Protein AF-A0A352M930-F1 (afdb_monomer_lite)

Sequence (318 aa):
FHSLARVVKKLNANFIVLSAGYDSKILNFAGEYEDLKGLEIIPKVAHPSLALRVLQSGVVKRIMLEGAGCGGHIGFSSIKNFVSTEELVKQTFIRFATHLAKQVLGKGAPEKEVEAFIEDIRKNREDYRKKYHVPELIAAGGINENNFQQIIDSGADHIANCLIFTICKESNAHVNWKTMQFQADRRIIFESPVKGMLGSAIKNGFIEKYFELDETGVYRFKATEKNRPQGGEKIKPPFVDYCETKCMEHDFCLKYSKDYLHPVCIFHRLEQTAIAGNVDDGIVFTSENLNYIKKVARVNITAKEVIDHIKKYTYGAC

Foldseek 3Di:
DVVVLLVCVVVVDQEDEAEPDDDLCRLCVCVVDVSNPRYAYEYEDAALVVLVVSLVSLRHAAYEHEAQQAKFFDPDPAPVPGDGLLVRLLSNLLSVLLVVCCVPVNPDHDPVVSVVSSVVCLVPVVVCCVVRVNHAYEGEHPDDLVCPVSSVSSRHDHYDDDQLVCLALPHLFDLLLNVVLLVAPFWAWEQDLQQRTIGIFGDALQLVVAWDQDPSRYTYGCAFLVNDPPPDDPPPDPDPLDDPVVCVVVVRRPPGLVRGPGGDDLVVQCCCCGPVVVVRNHTRMDGRCSVVCSVQH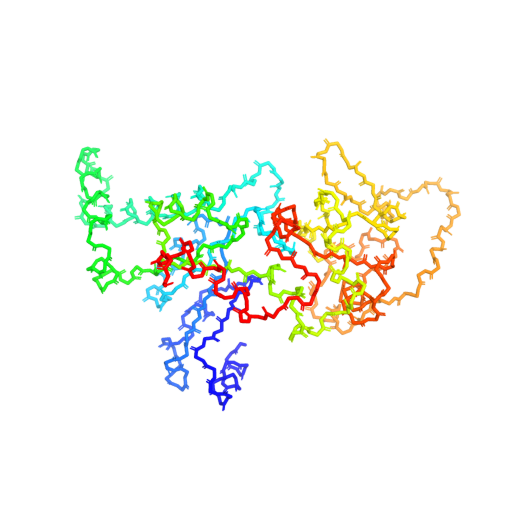DRNHHPVSVVQNRCCSVVNND

Secondary structure (DSSP, 8-state):
-HHHHHHHHHTT--EEEE-S---HHHHTHHHH-GGGTT-EEEEEESSHHHHHHHHTTS---EEEEE-TT-SEE-S-SSGGG---HHHHHHHHHHHHHHHHHHHHT-TT--HHHHHHHHHHHHHSHHHHHHHH-PPEEEEESS--TTTHHHHHHTT-SEEE--HHHHTSTTS-S-HHHHHHHHH-S-EEEEE-TTTT-EEEEE--HHHHHHEEE-TTS-EEES-BGGG--TT------S------HHHHHTTSSHHHHTTBSS---HHHHHHHHHTT--TTSS--B--TTHHHHHHH--TT--HHHHHHHHHHHHH---

Radius of gyration: 21.84 Å; chains: 1; bounding box: 59×53×59 Å

pLDDT: mean 87.48, std 14.06, range [41.66, 98.62]

Structure (mmCIF, N/CA/C/O backbone):
data_AF-A0A352M930-F1
#
_entry.id   AF-A0A352M930-F1
#
loop_
_atom_site.group_PDB
_atom_site.id
_atom_site.type_symbol
_atom_site.label_atom_id
_atom_site.label_alt_id
_atom_site.label_comp_id
_atom_site.label_asym_id
_atom_site.label_entity_id
_atom_site.label_seq_id
_atom_site.pdbx_PDB_ins_code
_atom_site.Cartn_x
_atom_site.Cartn_y
_atom_site.Cartn_z
_atom_site.occupancy
_atom_site.B_iso_or_equiv
_atom_site.auth_seq_id
_atom_site.auth_comp_id
_atom_site.auth_asym_id
_atom_site.auth_atom_id
_atom_site.pdbx_PDB_model_num
ATOM 1 N N . PHE A 1 1 ? -13.065 16.432 -7.202 1.00 81.88 1 PHE A N 1
ATOM 2 C CA . PHE A 1 1 ? -13.309 15.049 -6.738 1.00 81.88 1 PHE A CA 1
ATOM 3 C C . PHE A 1 1 ? -14.729 14.577 -7.050 1.00 81.88 1 PHE A C 1
ATOM 5 O O . PHE A 1 1 ? -14.857 13.578 -7.742 1.00 81.88 1 PHE A O 1
ATOM 12 N N . HIS A 1 2 ? -15.783 15.303 -6.644 1.00 85.06 2 HIS A N 1
ATOM 13 C CA . HIS A 1 2 ? -17.187 14.920 -6.903 1.00 85.06 2 HIS A CA 1
ATOM 14 C C . HIS A 1 2 ? -17.473 14.512 -8.356 1.00 85.06 2 HIS A C 1
ATOM 16 O O . HIS A 1 2 ? -17.957 13.410 -8.583 1.00 85.06 2 HIS A O 1
ATOM 22 N N . SER A 1 3 ? -17.088 15.324 -9.348 1.00 87.62 3 SER A N 1
ATOM 23 C CA . SER A 1 3 ? -17.304 14.991 -10.767 1.00 87.62 3 SER A CA 1
ATOM 24 C C . SER A 1 3 ? -16.666 13.659 -11.182 1.00 87.62 3 SER A C 1
ATOM 26 O O . SER A 1 3 ? -17.303 12.872 -11.876 1.00 87.62 3 SER A O 1
ATOM 28 N N . LEU A 1 4 ? -15.447 13.370 -10.708 1.00 87.81 4 LEU A N 1
ATOM 29 C CA . LEU A 1 4 ? -14.775 12.087 -10.939 1.00 87.81 4 LEU A CA 1
ATOM 30 C C . LEU A 1 4 ? -15.556 10.941 -10.285 1.00 87.81 4 LEU A C 1
ATOM 32 O O . LEU A 1 4 ? -15.818 9.935 -10.934 1.00 87.81 4 LEU A O 1
ATOM 36 N N . ALA A 1 5 ? -15.980 11.111 -9.032 1.00 88.25 5 ALA A N 1
ATOM 37 C CA . ALA A 1 5 ? -16.750 10.102 -8.313 1.00 88.25 5 ALA A CA 1
ATOM 38 C C . ALA A 1 5 ? -18.097 9.794 -8.995 1.00 88.25 5 ALA A C 1
ATOM 40 O O . ALA A 1 5 ? -18.488 8.632 -9.075 1.00 88.25 5 ALA A O 1
ATOM 41 N N . ARG A 1 6 ? -18.769 10.802 -9.572 1.00 89.44 6 ARG A N 1
ATOM 42 C CA . ARG A 1 6 ? -19.993 10.599 -10.370 1.00 89.44 6 ARG A CA 1
ATOM 43 C C . ARG A 1 6 ? -19.728 9.767 -11.619 1.00 89.44 6 ARG A C 1
ATOM 45 O O . ARG A 1 6 ? -20.528 8.896 -11.945 1.00 89.44 6 ARG A O 1
ATOM 52 N N . VAL A 1 7 ? -18.622 10.027 -12.319 1.00 92.12 7 VAL A N 1
ATOM 53 C CA . VAL A 1 7 ? -18.221 9.231 -13.491 1.00 92.12 7 VAL A CA 1
ATOM 54 C C . VAL A 1 7 ? -17.927 7.792 -13.075 1.00 92.12 7 VAL A C 1
ATOM 56 O O . VAL A 1 7 ? -18.478 6.869 -13.661 1.00 92.12 7 VAL A O 1
ATOM 59 N N . VAL A 1 8 ? -17.140 7.598 -12.017 1.00 91.06 8 VAL A N 1
ATOM 60 C CA . VAL A 1 8 ? -16.787 6.271 -11.492 1.00 91.06 8 VAL A CA 1
ATOM 61 C C . VAL A 1 8 ? -18.034 5.480 -11.081 1.00 91.06 8 VAL A C 1
ATOM 63 O O . VAL A 1 8 ? -18.173 4.317 -11.452 1.00 91.06 8 VAL A O 1
ATOM 66 N N . LYS A 1 9 ? -18.996 6.119 -10.404 1.00 87.12 9 LYS A N 1
ATOM 67 C CA . LYS A 1 9 ? -20.272 5.484 -10.052 1.00 87.12 9 LYS A CA 1
ATOM 68 C C . LYS A 1 9 ? -21.114 5.128 -11.281 1.00 87.12 9 LYS A C 1
ATOM 70 O O . LYS A 1 9 ? -21.691 4.048 -11.318 1.00 87.12 9 LYS A O 1
ATOM 75 N N . LYS A 1 10 ? -21.159 5.989 -12.307 1.00 91.25 10 LYS A N 1
ATOM 76 C CA . LYS A 1 10 ? -21.834 5.685 -13.588 1.00 91.25 10 LYS A CA 1
ATOM 77 C C . LYS A 1 10 ? -21.215 4.489 -14.318 1.00 91.25 10 LYS A C 1
ATOM 79 O O . LYS A 1 10 ? -21.910 3.832 -15.082 1.00 91.25 10 LYS A O 1
ATOM 84 N N . LEU A 1 11 ? -19.936 4.204 -14.073 1.00 93.06 11 LEU A N 1
ATOM 85 C CA . LEU A 1 11 ? -19.234 3.019 -14.572 1.00 93.06 11 LEU A CA 1
ATOM 86 C C . LEU A 1 11 ? -19.457 1.774 -13.689 1.00 93.06 11 LEU A C 1
ATOM 88 O O . LEU A 1 11 ? -18.774 0.771 -13.872 1.00 93.06 11 LEU A O 1
ATOM 92 N N . ASN A 1 12 ? -20.406 1.823 -12.744 1.00 90.50 12 ASN A N 1
ATOM 93 C CA . ASN A 1 12 ? -20.750 0.744 -11.812 1.00 90.50 12 ASN A CA 1
ATOM 94 C C . ASN A 1 12 ? -19.587 0.283 -10.915 1.00 90.50 12 ASN A C 1
ATOM 96 O O . ASN A 1 12 ? -19.556 -0.861 -10.462 1.00 90.50 12 ASN A O 1
ATOM 100 N N . ALA A 1 13 ? -18.622 1.161 -10.640 1.00 91.19 13 ALA A N 1
ATOM 101 C CA . ALA A 1 13 ? -17.589 0.860 -9.661 1.00 91.19 13 ALA A CA 1
ATOM 102 C C . ALA A 1 13 ? -18.161 0.914 -8.235 1.00 91.19 13 ALA A C 1
ATOM 104 O O . ALA A 1 13 ? -18.886 1.842 -7.875 1.00 91.19 13 ALA A O 1
ATOM 105 N N . ASN A 1 14 ? -17.779 -0.062 -7.410 1.00 90.19 14 ASN A N 1
ATOM 106 C CA . ASN A 1 14 ? -18.228 -0.164 -6.017 1.00 90.19 14 ASN A CA 1
ATOM 107 C C . ASN A 1 14 ? -17.391 0.691 -5.055 1.00 90.19 14 ASN A C 1
ATOM 109 O O . ASN A 1 14 ? -17.872 1.074 -3.990 1.00 90.19 14 ASN A O 1
ATOM 113 N N . PHE A 1 15 ? -16.137 0.985 -5.407 1.00 92.56 15 PHE A N 1
ATOM 114 C CA . PHE A 1 15 ? -15.221 1.716 -4.537 1.00 92.56 15 PHE A CA 1
ATOM 115 C C . PHE A 1 15 ? -14.179 2.538 -5.307 1.00 92.56 15 PHE A C 1
ATOM 117 O O . PHE A 1 15 ? -13.856 2.245 -6.458 1.00 92.56 15 PHE A O 1
ATOM 124 N N . ILE A 1 16 ? -13.617 3.543 -4.633 1.00 92.62 16 ILE A N 1
ATOM 125 C CA . ILE A 1 16 ? -12.442 4.318 -5.047 1.00 92.62 16 ILE A CA 1
ATOM 126 C C . ILE A 1 16 ? -11.336 4.118 -4.010 1.00 92.62 16 ILE A C 1
ATOM 128 O O . ILE A 1 16 ? -11.513 4.437 -2.836 1.00 92.62 16 ILE A O 1
ATOM 132 N N . VAL A 1 17 ? -10.163 3.655 -4.439 1.00 93.56 17 VAL A N 1
ATOM 133 C CA . VAL A 1 17 ? -8.970 3.637 -3.581 1.00 93.56 17 VAL A CA 1
ATOM 134 C C . VAL A 1 17 ? -8.281 4.998 -3.658 1.00 93.56 17 VAL A C 1
ATOM 136 O O . VAL A 1 17 ? -7.874 5.430 -4.737 1.00 93.56 17 VAL A O 1
ATOM 139 N N . LEU A 1 18 ? -8.137 5.682 -2.522 1.00 91.56 18 LEU A N 1
ATOM 140 C CA . LEU A 1 18 ? -7.433 6.965 -2.447 1.00 91.56 18 LEU A CA 1
ATOM 141 C C . LEU A 1 18 ? -5.979 6.707 -2.059 1.00 91.56 18 LEU A C 1
ATOM 143 O O . LEU A 1 18 ? -5.713 6.206 -0.972 1.00 91.56 18 LEU A O 1
ATOM 147 N N . SER A 1 19 ? -5.043 7.039 -2.948 1.00 85.38 19 SER A N 1
ATOM 148 C CA . SER A 1 19 ? -3.610 6.835 -2.708 1.00 85.38 19 SER A CA 1
ATOM 149 C C . SER A 1 19 ? -2.990 8.037 -1.979 1.00 85.38 19 SER A C 1
ATOM 151 O O . SER A 1 19 ? -3.150 8.181 -0.770 1.00 85.38 19 SER A O 1
ATOM 153 N N . ALA A 1 20 ? -2.283 8.923 -2.685 1.00 81.06 20 ALA A N 1
ATOM 154 C CA . ALA A 1 20 ? -1.540 10.018 -2.071 1.00 81.06 20 ALA A CA 1
ATOM 155 C C . ALA A 1 20 ? -2.406 11.269 -1.852 1.00 81.06 20 ALA A C 1
ATOM 157 O O . ALA A 1 20 ? -2.641 12.046 -2.776 1.00 81.06 20 ALA A O 1
ATOM 158 N N . GLY A 1 21 ? -2.789 11.495 -0.595 1.00 80.81 21 GLY A N 1
ATOM 159 C CA . GLY A 1 21 ? -3.423 12.732 -0.148 1.00 80.81 21 GLY A CA 1
ATOM 160 C C . GLY A 1 21 ? -4.945 12.724 -0.274 1.00 80.81 21 GLY A C 1
ATOM 161 O O . GLY A 1 21 ? -5.520 12.308 -1.275 1.00 80.81 21 GLY A O 1
ATOM 162 N N . TYR A 1 22 ? -5.591 13.201 0.781 1.00 85.88 22 TYR A N 1
ATOM 163 C CA . TYR A 1 22 ? -7.022 13.462 0.862 1.00 85.88 22 TYR A CA 1
ATOM 164 C C . TYR A 1 22 ? -7.272 14.367 2.073 1.00 85.88 22 TYR A C 1
ATOM 166 O O . TYR A 1 22 ? -6.454 14.429 2.996 1.00 85.88 22 TYR A O 1
ATOM 174 N N . ASP A 1 23 ? -8.395 15.074 2.067 1.00 84.44 23 ASP A N 1
ATOM 175 C CA . ASP A 1 23 ? -8.848 15.909 3.176 1.00 84.44 23 ASP A CA 1
ATOM 176 C C . ASP A 1 23 ? -10.178 15.388 3.742 1.00 84.44 23 ASP A C 1
ATOM 178 O O . ASP A 1 23 ? -10.733 14.391 3.272 1.00 84.44 23 ASP A O 1
ATOM 182 N N . SER A 1 24 ? -10.693 16.052 4.777 1.00 82.25 24 SER A N 1
ATOM 183 C CA . SER A 1 24 ? -11.974 15.687 5.386 1.00 82.25 24 SER A CA 1
ATOM 184 C C . SER A 1 24 ? -13.148 15.774 4.409 1.00 82.25 24 SER A C 1
ATOM 186 O O . SER A 1 24 ? -14.069 14.972 4.519 1.00 82.25 24 SER A O 1
ATOM 188 N N . LYS A 1 25 ? -13.108 16.683 3.424 1.00 82.94 25 LYS A N 1
ATOM 189 C CA . LYS A 1 25 ? -14.166 16.820 2.410 1.00 82.94 25 LYS A CA 1
ATOM 190 C C . LYS A 1 25 ? -14.210 15.595 1.501 1.00 82.94 25 LYS A C 1
ATOM 192 O O . LYS A 1 25 ? -15.282 15.088 1.191 1.00 82.94 25 LYS A O 1
ATOM 197 N N . ILE A 1 26 ? -13.045 15.086 1.098 1.00 85.56 26 ILE A N 1
ATOM 198 C CA . ILE A 1 26 ? -12.949 13.845 0.324 1.00 85.56 26 ILE A CA 1
ATOM 199 C C . ILE A 1 26 ? -13.408 12.653 1.167 1.00 85.56 26 ILE A C 1
ATOM 201 O O . ILE A 1 26 ? -14.114 11.801 0.641 1.00 85.56 26 ILE A O 1
ATOM 205 N N . LEU A 1 27 ? -13.055 12.589 2.455 1.00 84.50 27 LEU A N 1
ATOM 206 C CA . LEU A 1 27 ? -13.473 11.482 3.326 1.00 84.50 27 LEU A CA 1
ATOM 207 C C . LEU A 1 27 ? -14.988 11.463 3.593 1.00 84.50 27 LEU A C 1
ATOM 209 O O . LEU A 1 27 ? -15.587 10.392 3.653 1.00 84.50 27 LEU A O 1
ATOM 213 N N . ASN A 1 28 ? -15.618 12.633 3.693 1.00 79.94 28 ASN A N 1
ATOM 214 C CA . ASN A 1 28 ? -17.046 12.761 3.993 1.00 79.94 28 ASN A CA 1
ATOM 215 C C . ASN A 1 28 ? -17.940 12.792 2.745 1.00 79.94 28 ASN A C 1
ATOM 217 O O . ASN A 1 28 ? -19.161 12.875 2.867 1.00 79.94 28 ASN A O 1
ATOM 221 N N . PHE A 1 29 ? -17.366 12.687 1.543 1.00 73.56 29 PHE A N 1
ATOM 222 C CA . PHE A 1 29 ? -18.089 12.933 0.293 1.00 73.56 29 PHE A CA 1
ATOM 223 C C . PHE A 1 29 ? -19.342 12.043 0.121 1.00 73.56 29 PHE A C 1
ATOM 225 O O . PHE A 1 29 ? -20.373 12.512 -0.346 1.00 73.56 29 PHE A O 1
ATOM 232 N N . ALA A 1 30 ? -19.308 10.775 0.540 1.00 62.59 30 ALA A N 1
ATOM 233 C CA . ALA A 1 30 ? -20.459 9.878 0.410 1.00 62.59 30 ALA A CA 1
ATOM 234 C C . ALA A 1 30 ? -21.605 10.212 1.386 1.00 62.59 30 ALA A C 1
ATOM 236 O O . ALA A 1 30 ? -22.740 9.814 1.137 1.00 62.59 30 ALA A O 1
ATOM 237 N N . GLY A 1 31 ? -21.317 10.926 2.481 1.00 65.25 31 GLY A N 1
ATOM 238 C CA . GLY A 1 31 ? -22.324 11.440 3.414 1.00 65.25 31 GLY A CA 1
ATOM 239 C C . GLY A 1 31 ? -22.904 12.796 2.997 1.00 65.25 31 GLY A C 1
ATOM 240 O O . GLY A 1 31 ? -24.023 13.119 3.378 1.00 65.25 31 GLY A O 1
ATOM 241 N N . GLU A 1 32 ? -22.168 13.573 2.198 1.00 67.75 32 GLU A N 1
ATOM 242 C CA . GLU A 1 32 ? -22.584 14.900 1.719 1.00 67.75 32 GLU A CA 1
ATOM 243 C C . GLU A 1 32 ? -23.365 14.852 0.392 1.00 67.75 32 GLU A C 1
ATOM 245 O O . GLU A 1 32 ? -24.190 15.726 0.129 1.00 67.75 32 GLU A O 1
ATOM 250 N N . TYR A 1 33 ? -23.127 13.837 -0.448 1.00 75.44 33 TYR A N 1
ATOM 251 C CA . TYR A 1 33 ? -23.701 13.741 -1.794 1.00 75.44 33 TYR A CA 1
ATOM 252 C C . TYR A 1 33 ? -24.566 12.482 -1.957 1.00 75.44 33 TYR A C 1
ATOM 254 O O . TYR A 1 33 ? -24.055 11.387 -2.205 1.00 75.44 33 TYR A O 1
ATOM 262 N N . GLU A 1 34 ? -25.894 12.637 -1.899 1.00 79.25 34 GLU A N 1
ATOM 263 C CA . GLU A 1 34 ? -26.851 11.522 -2.048 1.00 79.25 34 GLU A CA 1
ATOM 264 C C . GLU A 1 34 ? -26.669 10.778 -3.385 1.00 79.25 34 GLU A C 1
ATOM 266 O O . GLU A 1 34 ? -26.788 9.553 -3.456 1.00 79.25 34 GLU A O 1
ATOM 271 N N . ASP A 1 35 ? -26.275 11.489 -4.450 1.00 82.69 35 ASP A N 1
ATOM 272 C CA . ASP A 1 35 ? -26.026 10.889 -5.762 1.00 82.69 35 ASP A CA 1
ATOM 273 C C . ASP A 1 35 ? -24.807 9.953 -5.786 1.00 82.69 35 ASP A C 1
ATOM 275 O O . ASP A 1 35 ? -24.674 9.144 -6.704 1.00 82.69 35 ASP A O 1
ATOM 279 N N . LEU A 1 36 ? -23.962 9.971 -4.752 1.00 83.94 36 LEU A N 1
ATOM 280 C CA . LEU A 1 36 ? -22.799 9.097 -4.582 1.00 83.94 36 LEU A CA 1
ATOM 281 C C . LEU A 1 36 ? -23.010 7.986 -3.553 1.00 83.94 36 LEU A C 1
ATOM 283 O O . LEU A 1 36 ? -22.157 7.111 -3.428 1.00 83.94 36 LEU A O 1
ATOM 287 N N . LYS A 1 37 ? -24.163 7.946 -2.882 1.00 82.69 37 LYS A N 1
ATOM 288 C CA . LYS A 1 37 ? -24.491 6.909 -1.898 1.00 82.69 37 LYS A CA 1
ATOM 289 C C . LYS A 1 37 ? -24.256 5.501 -2.446 1.00 82.69 37 LYS A C 1
ATOM 291 O O . LYS A 1 37 ? -24.634 5.202 -3.580 1.00 82.69 37 LYS A O 1
ATOM 296 N N . GLY A 1 38 ? -23.608 4.651 -1.655 1.00 83.25 38 GLY A N 1
ATOM 297 C CA . GLY A 1 38 ? -23.219 3.294 -2.054 1.00 83.25 38 GLY A CA 1
ATOM 298 C C . GLY A 1 38 ? -21.840 3.182 -2.711 1.00 83.25 38 GLY A C 1
ATOM 299 O O . GLY A 1 38 ? -21.302 2.082 -2.737 1.00 83.25 38 GLY A O 1
ATOM 300 N N . LEU A 1 39 ? -21.235 4.286 -3.168 1.00 89.75 39 LEU A N 1
ATOM 301 C CA . LEU A 1 39 ? -19.834 4.295 -3.587 1.00 89.75 39 LEU A CA 1
ATOM 302 C C . LEU A 1 39 ? -18.933 4.403 -2.355 1.00 89.75 39 LEU A C 1
ATOM 304 O O . LEU A 1 39 ? -19.012 5.369 -1.597 1.00 89.75 39 LEU A O 1
ATOM 308 N N . GLU A 1 40 ? -18.066 3.419 -2.162 1.00 91.06 40 GLU A N 1
ATOM 309 C CA . GLU A 1 40 ? -17.129 3.407 -1.046 1.00 91.06 40 GLU A CA 1
ATOM 310 C C . GLU A 1 40 ? -15.814 4.123 -1.386 1.00 91.06 40 GLU A C 1
ATOM 312 O O . GLU A 1 40 ? -15.377 4.153 -2.535 1.00 91.06 40 GLU A O 1
ATOM 317 N N . ILE A 1 41 ? -15.145 4.674 -0.374 1.00 92.00 41 ILE A N 1
ATOM 318 C CA . ILE A 1 41 ? -13.739 5.077 -0.473 1.00 92.00 41 ILE A CA 1
ATOM 319 C C . ILE A 1 41 ? -12.875 4.231 0.445 1.00 92.00 41 ILE A C 1
ATOM 321 O O . ILE A 1 41 ? -13.246 3.953 1.583 1.00 92.00 41 ILE A O 1
ATOM 325 N N . ILE A 1 42 ? -11.696 3.883 -0.054 1.00 95.38 42 ILE A N 1
ATOM 326 C CA . ILE A 1 42 ? -10.688 3.120 0.673 1.00 95.38 42 ILE A CA 1
ATOM 327 C C . ILE A 1 42 ? -9.406 3.956 0.693 1.00 95.38 42 ILE A C 1
ATOM 329 O O . ILE A 1 42 ? -8.617 3.903 -0.257 1.00 95.38 42 ILE A O 1
ATOM 333 N N . PRO A 1 43 ? -9.197 4.798 1.718 1.00 95.56 43 PRO A N 1
ATOM 334 C CA . PRO A 1 43 ? -7.977 5.575 1.840 1.00 95.56 43 PRO A CA 1
ATOM 335 C C . PRO A 1 43 ? -6.778 4.706 2.208 1.00 95.56 43 PRO A C 1
ATOM 337 O O . PRO A 1 43 ? -6.846 3.848 3.091 1.00 95.56 43 PRO A O 1
ATOM 340 N N . LYS A 1 44 ? -5.659 4.984 1.543 1.00 95.56 44 LYS A N 1
ATOM 341 C CA . LYS A 1 44 ? -4.349 4.428 1.843 1.00 95.56 44 LYS A CA 1
ATOM 342 C C . LYS A 1 44 ? -3.686 5.218 2.963 1.00 95.56 44 LYS A C 1
ATOM 344 O O . LYS A 1 44 ? -3.586 6.442 2.905 1.00 95.56 44 LYS A O 1
ATOM 349 N N . VAL A 1 45 ? -3.192 4.511 3.967 1.00 94.81 45 VAL A N 1
ATOM 350 C CA . VAL A 1 45 ? -2.603 5.079 5.175 1.00 94.81 45 VAL A CA 1
ATOM 351 C C . VAL A 1 45 ? -1.304 4.357 5.508 1.00 94.81 45 VAL A C 1
ATOM 353 O O . VAL A 1 45 ? -1.250 3.135 5.492 1.00 94.81 45 VAL A O 1
ATOM 356 N N . ALA A 1 46 ? -0.275 5.118 5.877 1.00 93.94 46 ALA A N 1
ATOM 357 C CA . ALA A 1 46 ? 1.012 4.590 6.340 1.00 93.94 46 ALA A CA 1
ATOM 358 C C . ALA A 1 46 ? 1.334 4.991 7.796 1.00 93.94 46 ALA A C 1
ATOM 360 O O . ALA A 1 46 ? 2.475 4.899 8.233 1.00 93.94 46 ALA A O 1
ATOM 361 N N . HIS A 1 47 ? 0.349 5.504 8.551 1.00 95.12 47 HIS A N 1
ATOM 362 C CA . HIS A 1 47 ? 0.560 5.936 9.936 1.00 95.12 47 HIS A CA 1
ATOM 363 C C . HIS A 1 47 ? -0.722 5.858 10.797 1.00 95.12 47 HIS A C 1
ATOM 365 O O . HIS A 1 47 ? -1.755 6.403 10.383 1.00 95.12 47 HIS A O 1
ATOM 371 N N . PRO A 1 48 ? -0.669 5.328 12.038 1.00 96.50 48 PRO A N 1
ATOM 372 C CA . PRO A 1 48 ? -1.842 5.181 12.913 1.00 96.50 48 PRO A CA 1
ATOM 373 C C . PRO A 1 48 ? -2.607 6.486 13.180 1.00 96.50 48 PRO A C 1
ATOM 375 O O . PRO A 1 48 ? -3.834 6.511 13.206 1.00 96.50 48 PRO A O 1
ATOM 378 N N . SER A 1 49 ? -1.910 7.618 13.336 1.00 94.06 49 SER A N 1
ATOM 379 C CA . SER A 1 49 ? -2.563 8.930 13.522 1.00 94.06 49 SER A CA 1
ATOM 380 C C . SER A 1 49 ? -3.378 9.398 12.314 1.00 94.06 49 SER A C 1
ATOM 382 O O . SER A 1 49 ? -4.335 10.152 12.479 1.00 94.06 49 SER A O 1
ATOM 384 N N . LEU A 1 50 ? -3.002 9.005 11.093 1.00 93.19 50 LEU A N 1
ATOM 385 C CA . LEU A 1 50 ? -3.816 9.289 9.912 1.00 93.19 50 LEU A CA 1
ATOM 386 C C . LEU A 1 50 ? -5.004 8.322 9.842 1.00 93.19 50 LEU A C 1
ATOM 388 O O . LEU A 1 50 ? -6.109 8.771 9.563 1.00 93.19 50 LEU A O 1
ATOM 392 N N . ALA A 1 51 ? -4.812 7.047 10.197 1.00 96.12 51 ALA A N 1
ATOM 393 C CA . ALA A 1 51 ? -5.906 6.081 10.299 1.00 96.12 51 ALA A CA 1
ATOM 394 C C . ALA A 1 51 ? -6.956 6.533 11.325 1.00 96.12 51 ALA A C 1
ATOM 396 O O . ALA A 1 51 ? -8.149 6.453 11.058 1.00 96.12 51 ALA A O 1
ATOM 397 N N . LEU A 1 52 ? -6.528 7.088 12.467 1.00 96.31 52 LEU A N 1
ATOM 398 C CA . LEU A 1 52 ? -7.446 7.617 13.478 1.00 96.31 52 LEU A CA 1
ATOM 399 C C . LEU A 1 52 ? -8.277 8.785 12.937 1.00 96.31 52 LEU A C 1
ATOM 401 O O . LEU A 1 52 ? -9.470 8.847 13.206 1.00 96.31 52 LEU A O 1
ATOM 405 N N . ARG A 1 53 ? -7.682 9.679 12.137 1.00 93.75 53 ARG A N 1
ATOM 406 C CA . ARG A 1 53 ? -8.438 10.750 11.468 1.00 93.75 53 ARG A CA 1
ATOM 407 C C . ARG A 1 53 ? -9.493 10.191 10.513 1.00 93.75 53 ARG A C 1
ATOM 409 O O . ARG A 1 53 ? -10.568 10.765 10.403 1.00 93.75 53 ARG A O 1
ATOM 416 N N . VAL A 1 54 ? -9.198 9.071 9.852 1.00 94.31 54 VAL A N 1
ATOM 417 C CA . VAL A 1 54 ? -10.169 8.377 9.000 1.00 94.31 54 VAL A CA 1
ATOM 418 C C . VAL A 1 54 ? -11.282 7.735 9.833 1.00 94.31 54 VAL A C 1
ATOM 420 O O . VAL A 1 54 ? -12.443 7.955 9.511 1.00 94.31 54 VAL A O 1
ATOM 423 N N . LEU A 1 55 ? -10.970 7.035 10.931 1.00 94.44 55 LEU A N 1
ATOM 424 C CA . LEU A 1 55 ? -11.978 6.526 11.880 1.00 94.44 55 LEU A CA 1
ATOM 425 C C . LEU A 1 55 ? -12.908 7.652 12.359 1.00 94.44 55 LEU A C 1
ATOM 427 O O . LEU A 1 55 ? -14.124 7.515 12.333 1.00 94.44 55 LEU A O 1
ATOM 431 N N . GLN A 1 56 ? -12.336 8.797 12.729 1.00 91.56 56 GLN A N 1
ATOM 432 C CA . GLN A 1 56 ? -13.081 9.959 13.218 1.00 91.56 56 GLN A CA 1
ATOM 433 C C . GLN A 1 56 ? -13.997 10.608 12.172 1.00 91.56 56 GLN A C 1
ATOM 435 O O . GLN A 1 56 ? -14.858 11.396 12.553 1.00 91.56 56 GLN A O 1
ATOM 440 N N . SER A 1 57 ? -13.848 10.286 10.880 1.00 89.56 57 SER A N 1
ATOM 441 C CA . SER A 1 57 ? -14.830 10.696 9.869 1.00 89.56 57 SER A CA 1
ATOM 442 C C . SER A 1 57 ? -16.190 10.026 10.083 1.00 89.56 57 SER A C 1
ATOM 444 O O . SER A 1 57 ? -17.205 10.591 9.698 1.00 89.56 57 SER A O 1
ATOM 446 N N . GLY A 1 58 ? -16.220 8.823 10.674 1.00 88.50 58 GLY A N 1
ATOM 447 C CA . GLY A 1 58 ? -17.434 8.025 10.877 1.00 88.50 58 GLY A CA 1
ATOM 448 C C . GLY A 1 58 ? -18.086 7.494 9.592 1.00 88.50 58 GLY A C 1
ATOM 449 O O . GLY A 1 58 ? -19.120 6.837 9.669 1.00 88.50 58 GLY A O 1
ATOM 450 N N . VAL A 1 59 ? -17.508 7.768 8.416 1.00 87.38 59 VAL A N 1
ATOM 451 C CA . VAL A 1 59 ? -18.093 7.430 7.103 1.00 87.38 59 VAL A CA 1
ATOM 452 C C . VAL A 1 59 ? -17.340 6.292 6.412 1.00 87.38 59 VAL A C 1
ATOM 454 O O . VAL A 1 59 ? -17.943 5.465 5.723 1.00 87.38 59 VAL A O 1
ATOM 457 N N . VAL A 1 60 ? -16.015 6.239 6.568 1.00 91.69 60 VAL A N 1
ATOM 458 C CA . VAL A 1 60 ? -15.165 5.274 5.859 1.00 91.69 60 VAL A CA 1
ATOM 459 C C . VAL A 1 60 ? -15.330 3.866 6.421 1.00 91.69 60 VAL A C 1
ATOM 461 O O . VAL A 1 60 ? -15.161 3.644 7.614 1.00 91.69 60 VAL A O 1
ATOM 464 N N . LYS A 1 61 ? -15.598 2.899 5.538 1.00 93.12 61 LYS A N 1
ATOM 465 C CA . LYS A 1 61 ? -15.818 1.493 5.913 1.00 93.12 61 LYS A CA 1
ATOM 466 C C . LYS A 1 61 ? -14.547 0.653 5.926 1.00 93.12 61 LYS A C 1
ATOM 468 O O . LYS A 1 61 ? -14.449 -0.267 6.729 1.00 93.12 61 LYS A O 1
ATOM 473 N N . ARG A 1 62 ? -13.579 0.960 5.058 1.00 95.88 62 ARG A N 1
ATOM 474 C CA . ARG A 1 62 ? -12.309 0.231 4.935 1.00 95.88 62 ARG A CA 1
ATOM 475 C C . ARG A 1 62 ? -11.135 1.186 4.808 1.00 95.88 62 ARG A C 1
ATOM 477 O O . ARG A 1 62 ? -11.220 2.183 4.100 1.00 95.88 62 ARG A O 1
ATOM 484 N N . ILE A 1 63 ? -10.021 0.854 5.453 1.00 97.31 63 ILE A N 1
ATOM 485 C CA . ILE A 1 63 ? -8.740 1.560 5.324 1.00 97.31 63 ILE A CA 1
ATOM 486 C C . ILE A 1 63 ? -7.702 0.585 4.785 1.00 97.31 63 ILE A C 1
ATOM 488 O O . ILE A 1 63 ? -7.602 -0.535 5.275 1.00 97.31 63 ILE A O 1
ATOM 492 N N . MET A 1 64 ? -6.886 1.023 3.826 1.00 98.06 64 MET A N 1
ATOM 493 C CA . MET A 1 64 ? -5.725 0.255 3.381 1.00 98.06 64 MET A CA 1
ATOM 494 C C . MET A 1 64 ? -4.461 0.723 4.103 1.00 98.06 64 MET A C 1
ATOM 496 O O . MET A 1 64 ? -4.008 1.847 3.904 1.00 98.06 64 MET A O 1
ATOM 500 N N . LEU A 1 65 ? -3.891 -0.141 4.938 1.00 98.00 65 LEU A N 1
ATOM 501 C CA . LEU A 1 65 ? -2.660 0.093 5.682 1.00 98.00 65 LEU A CA 1
ATOM 502 C C . LEU A 1 65 ? -1.459 -0.395 4.873 1.00 98.00 65 LEU A C 1
ATOM 504 O O . LEU A 1 65 ? -1.246 -1.597 4.727 1.00 98.00 65 LEU A O 1
ATOM 508 N N . GLU A 1 66 ? -0.675 0.541 4.347 1.00 96.56 66 GLU A N 1
ATOM 509 C CA . GLU A 1 66 ? 0.504 0.242 3.539 1.00 96.56 66 GLU A CA 1
ATOM 510 C C . GLU A 1 66 ? 1.776 0.286 4.393 1.00 96.56 66 GLU A C 1
ATOM 512 O O . GLU A 1 66 ? 2.267 1.361 4.746 1.00 96.56 66 GLU A O 1
ATOM 517 N N . GLY A 1 67 ? 2.307 -0.893 4.722 1.00 96.94 67 GLY A N 1
ATOM 518 C CA . GLY A 1 67 ? 3.592 -1.031 5.403 1.00 96.94 67 GLY A CA 1
ATOM 519 C C . GLY A 1 67 ? 4.777 -0.803 4.463 1.00 96.94 67 GLY A C 1
ATOM 520 O O . GLY A 1 67 ? 4.647 -0.803 3.238 1.00 96.94 67 GLY A O 1
ATOM 521 N N . ALA A 1 68 ? 5.976 -0.668 5.030 1.00 96.31 68 ALA A N 1
ATOM 522 C CA . ALA A 1 68 ? 7.204 -0.391 4.278 1.00 96.31 68 ALA A CA 1
ATOM 523 C C . ALA A 1 68 ? 7.612 -1.506 3.291 1.00 96.31 68 ALA A C 1
ATOM 525 O O . ALA A 1 68 ? 8.477 -1.307 2.436 1.00 96.31 68 ALA A O 1
ATOM 526 N N . GLY A 1 69 ? 6.987 -2.684 3.378 1.00 94.56 69 GLY A N 1
ATOM 527 C CA . GLY A 1 69 ? 7.172 -3.791 2.440 1.00 94.56 69 GLY A CA 1
ATOM 528 C C . GLY A 1 69 ? 6.503 -3.589 1.074 1.00 94.56 69 GLY A C 1
ATOM 529 O O . GLY A 1 69 ? 6.645 -4.442 0.195 1.00 94.56 69 GLY A O 1
ATOM 530 N N . CYS A 1 70 ? 5.745 -2.504 0.880 1.00 94.62 70 CYS A N 1
ATOM 531 C CA . CYS A 1 70 ? 5.089 -2.190 -0.387 1.00 94.62 70 CYS A CA 1
ATOM 532 C C . CYS A 1 70 ? 6.088 -1.863 -1.511 1.00 94.62 70 CYS A C 1
ATOM 534 O O . CYS A 1 70 ? 7.280 -1.638 -1.287 1.00 94.62 70 CYS A O 1
ATOM 536 N N . GLY A 1 71 ? 5.582 -1.883 -2.744 1.00 94.00 71 GLY A N 1
ATOM 537 C CA . GLY A 1 71 ? 6.296 -1.356 -3.902 1.00 94.00 71 GLY A CA 1
ATOM 538 C C . GLY A 1 71 ? 5.705 -0.040 -4.383 1.00 94.00 71 GLY A C 1
ATOM 539 O O . GLY A 1 71 ? 4.650 0.378 -3.912 1.00 94.00 71 GLY A O 1
ATOM 540 N N . GLY A 1 72 ? 6.365 0.608 -5.343 1.00 94.38 72 GLY A N 1
ATOM 541 C CA . GLY A 1 72 ? 5.958 1.945 -5.773 1.00 94.38 72 GLY A CA 1
ATOM 542 C C . GLY A 1 72 ? 6.367 3.009 -4.761 1.00 94.38 72 GLY A C 1
ATOM 543 O O . GLY A 1 72 ? 7.406 2.882 -4.112 1.00 94.38 72 GLY A O 1
ATOM 544 N N . HIS A 1 73 ? 5.568 4.069 -4.640 1.00 94.00 73 HIS A N 1
ATOM 545 C CA . HIS A 1 73 ? 5.768 5.095 -3.617 1.00 94.00 73 HIS A CA 1
ATOM 546 C C . HIS A 1 73 ? 5.348 4.604 -2.236 1.00 94.00 73 HIS A C 1
ATOM 548 O O . HIS A 1 73 ? 4.185 4.261 -2.019 1.00 94.00 73 HIS A O 1
ATOM 554 N N . ILE A 1 74 ? 6.289 4.682 -1.304 1.00 93.62 74 ILE A N 1
ATOM 555 C CA . ILE A 1 74 ? 6.147 4.290 0.091 1.00 93.62 74 ILE A CA 1
ATOM 556 C C . ILE A 1 74 ? 5.650 5.499 0.896 1.00 93.62 74 ILE A C 1
ATOM 558 O O . ILE A 1 74 ? 6.230 6.582 0.836 1.00 93.62 74 ILE A O 1
ATOM 562 N N . GLY A 1 75 ? 4.585 5.322 1.682 1.00 90.56 75 GLY A N 1
ATOM 563 C CA . GLY A 1 75 ? 3.922 6.406 2.428 1.00 90.56 75 GLY A CA 1
ATOM 564 C C . GLY A 1 75 ? 4.686 6.997 3.626 1.00 90.56 75 GLY A C 1
ATOM 565 O O . GLY A 1 75 ? 4.103 7.761 4.395 1.00 90.56 75 GLY A O 1
ATOM 566 N N . PHE A 1 76 ? 5.964 6.660 3.804 1.00 91.00 76 PHE A N 1
ATOM 567 C CA . PHE A 1 76 ? 6.795 7.084 4.932 1.00 91.00 76 PHE A CA 1
ATOM 568 C C . PHE A 1 76 ? 7.754 8.208 4.520 1.00 91.00 76 PHE A C 1
ATOM 570 O O . PHE A 1 76 ? 8.317 8.199 3.427 1.00 91.00 76 PHE A O 1
ATOM 577 N N . SER A 1 77 ? 7.978 9.172 5.416 1.00 87.06 77 SER A N 1
ATOM 578 C CA . SER A 1 77 ? 8.843 10.336 5.159 1.00 87.06 77 SER A CA 1
ATOM 579 C C . SER A 1 77 ? 10.343 10.027 5.194 1.00 87.06 77 SER A C 1
ATOM 581 O O . SER A 1 77 ? 11.143 10.783 4.652 1.00 87.06 77 SER A O 1
ATOM 583 N N . SER A 1 78 ? 10.736 8.946 5.866 1.00 91.00 78 SER A N 1
ATOM 584 C CA . SER A 1 78 ? 12.122 8.509 6.014 1.00 91.00 78 SER A CA 1
ATOM 585 C C . SER A 1 78 ? 12.157 7.003 6.234 1.00 91.00 78 SER A C 1
ATOM 587 O O . SER A 1 78 ? 11.265 6.454 6.882 1.00 91.00 78 SER A O 1
ATOM 589 N N . ILE A 1 79 ? 13.225 6.356 5.770 1.00 93.31 79 ILE A N 1
ATOM 590 C CA . ILE A 1 79 ? 13.489 4.934 6.019 1.00 93.31 79 ILE A CA 1
ATOM 591 C C . ILE A 1 79 ? 13.583 4.598 7.515 1.00 93.31 79 ILE A C 1
ATOM 593 O O . ILE A 1 79 ? 13.255 3.489 7.912 1.00 93.31 79 ILE A O 1
ATOM 597 N N . LYS A 1 80 ? 13.976 5.562 8.363 1.00 93.81 80 LYS A N 1
ATOM 598 C CA . LYS A 1 80 ? 14.063 5.377 9.823 1.00 93.81 80 LYS A CA 1
ATOM 599 C C . LYS A 1 80 ? 12.691 5.164 10.460 1.00 93.81 80 LYS A C 1
ATOM 601 O O . LYS A 1 80 ? 12.599 4.607 11.544 1.00 93.81 80 LYS A O 1
ATOM 606 N N . ASN A 1 81 ? 11.642 5.613 9.773 1.00 93.88 81 ASN A N 1
ATOM 607 C CA . ASN A 1 81 ? 10.260 5.483 10.207 1.00 93.88 81 ASN A CA 1
ATOM 608 C C . ASN A 1 81 ? 9.578 4.270 9.573 1.00 93.88 81 ASN A C 1
ATOM 610 O O . ASN A 1 81 ? 8.369 4.140 9.716 1.00 93.88 81 ASN A O 1
ATOM 614 N N . PHE A 1 82 ? 10.295 3.437 8.811 1.00 95.75 82 PHE A N 1
ATOM 615 C CA . PHE A 1 82 ? 9.690 2.276 8.177 1.00 95.75 82 PHE A CA 1
ATOM 616 C C . PHE A 1 82 ? 9.163 1.317 9.234 1.00 95.75 82 PHE A C 1
ATOM 618 O O . PHE A 1 82 ? 9.879 0.896 10.138 1.00 95.75 82 PHE A O 1
ATOM 625 N N . VAL A 1 83 ? 7.894 0.965 9.076 1.00 96.69 83 VAL A N 1
ATOM 626 C CA . VAL A 1 83 ? 7.209 -0.006 9.918 1.00 96.69 83 VAL A CA 1
ATOM 627 C C . VAL A 1 83 ? 6.770 -1.164 9.030 1.00 96.69 83 VAL A C 1
ATOM 629 O O . VAL A 1 83 ? 6.327 -0.950 7.894 1.00 96.69 83 VAL A O 1
ATOM 632 N N . SER A 1 84 ? 6.920 -2.394 9.524 1.00 97.00 84 SER A N 1
ATOM 633 C CA . SER A 1 84 ? 6.401 -3.574 8.832 1.00 97.00 84 SER A CA 1
ATOM 634 C C . SER A 1 84 ? 4.877 -3.488 8.716 1.00 97.00 84 SER A C 1
ATOM 636 O O . SER A 1 84 ? 4.208 -2.772 9.461 1.00 97.00 84 SER A O 1
ATOM 638 N N . THR A 1 85 ? 4.301 -4.223 7.772 1.00 97.56 85 THR A N 1
ATOM 639 C CA . THR A 1 85 ? 2.843 -4.247 7.597 1.00 97.56 85 THR A CA 1
ATOM 640 C C . THR A 1 85 ? 2.129 -4.761 8.845 1.00 97.56 85 THR A C 1
ATOM 642 O O . THR A 1 85 ? 1.130 -4.179 9.256 1.00 97.56 85 THR A O 1
ATOM 645 N N . GLU A 1 86 ? 2.674 -5.797 9.483 1.00 97.81 86 GLU A N 1
ATOM 646 C CA . GLU A 1 86 ? 2.171 -6.332 10.751 1.00 97.81 86 GLU A CA 1
ATOM 647 C C . GLU A 1 86 ? 2.165 -5.271 11.855 1.00 97.81 86 GLU A C 1
ATOM 649 O O . GLU A 1 86 ? 1.129 -5.016 12.469 1.00 97.81 86 GLU A O 1
ATOM 654 N N . GLU A 1 87 ? 3.297 -4.602 12.076 1.00 98.12 87 GLU A N 1
ATOM 655 C CA . GLU A 1 87 ? 3.414 -3.623 13.152 1.00 98.12 87 GLU A CA 1
ATOM 656 C C . GLU A 1 87 ? 2.523 -2.398 12.884 1.00 98.12 87 GLU A C 1
ATOM 658 O O . GLU A 1 87 ? 1.890 -1.881 13.802 1.00 98.12 87 GLU A O 1
ATOM 663 N N . LEU A 1 88 ? 2.365 -1.974 11.623 1.00 98.44 88 LEU A N 1
ATOM 664 C CA . LEU A 1 88 ? 1.443 -0.892 11.266 1.00 98.44 88 LEU A CA 1
ATOM 665 C C . LEU A 1 88 ? -0.018 -1.267 11.561 1.00 98.44 88 LEU A C 1
ATOM 667 O O . LEU A 1 88 ? -0.777 -0.435 12.071 1.00 98.44 88 LEU A O 1
ATOM 671 N N . VAL A 1 89 ? -0.412 -2.506 11.254 1.00 98.62 89 VAL A N 1
ATOM 672 C CA . VAL A 1 89 ? -1.740 -3.045 11.579 1.00 98.62 89 VAL A CA 1
ATOM 673 C C . VAL A 1 89 ? -1.940 -3.060 13.091 1.00 98.62 89 VAL A C 1
ATOM 675 O O . VAL A 1 89 ? -2.903 -2.465 13.578 1.00 98.62 89 VAL A O 1
ATOM 678 N N . LYS A 1 90 ? -0.995 -3.639 13.838 1.00 98.31 90 LYS A N 1
ATOM 679 C CA . LYS A 1 90 ? -1.037 -3.733 15.300 1.00 98.31 90 LYS A CA 1
ATOM 680 C C . LYS A 1 90 ? -1.152 -2.360 15.960 1.00 98.31 90 LYS A C 1
ATOM 682 O O . LYS A 1 90 ? -2.053 -2.131 16.767 1.00 98.31 90 LYS A O 1
ATOM 687 N N . GLN A 1 91 ? -0.290 -1.413 15.588 1.00 98.25 91 GLN A N 1
ATOM 688 C CA . GLN A 1 91 ? -0.328 -0.049 16.120 1.00 98.25 91 GLN A CA 1
ATOM 689 C C . GLN A 1 91 ? -1.641 0.661 15.787 1.00 98.25 91 GLN A C 1
ATOM 691 O O . GLN A 1 91 ? -2.169 1.400 16.619 1.00 98.25 91 GLN A O 1
ATOM 696 N N . THR A 1 92 ? -2.187 0.443 14.588 1.00 98.50 92 THR A N 1
ATOM 697 C CA . THR A 1 92 ? -3.466 1.039 14.182 1.00 98.50 92 THR A CA 1
ATOM 698 C C . THR A 1 92 ? -4.631 0.456 14.977 1.00 98.50 92 THR A C 1
ATOM 700 O O . THR A 1 92 ? -5.443 1.222 15.498 1.00 98.50 92 THR A O 1
ATOM 703 N N . PHE A 1 93 ? -4.679 -0.868 15.144 1.00 97.88 93 PHE A N 1
ATOM 704 C CA . PHE A 1 93 ? -5.689 -1.539 15.958 1.00 97.88 93 PHE A CA 1
ATOM 705 C C . PHE A 1 93 ? -5.669 -1.026 17.402 1.00 97.88 93 PHE A C 1
ATOM 707 O O . PHE A 1 93 ? -6.689 -0.553 17.906 1.00 97.88 93 PHE A O 1
ATOM 714 N N . ILE A 1 94 ? -4.495 -1.024 18.045 1.00 97.25 94 ILE A N 1
ATOM 715 C CA . ILE A 1 94 ? -4.343 -0.509 19.412 1.00 97.25 94 ILE A CA 1
ATOM 716 C C . ILE A 1 94 ? -4.747 0.965 19.476 1.00 97.25 94 ILE A C 1
ATOM 718 O O . ILE A 1 94 ? -5.472 1.370 20.382 1.00 97.25 94 ILE A O 1
ATOM 722 N N . ARG A 1 95 ? -4.366 1.778 18.482 1.00 97.56 95 ARG A N 1
ATOM 723 C CA . ARG A 1 95 ? -4.750 3.192 18.431 1.00 97.56 95 ARG A CA 1
ATOM 724 C C . ARG A 1 95 ? -6.267 3.385 18.389 1.00 97.56 95 ARG A C 1
ATOM 726 O O . ARG A 1 95 ? -6.758 4.300 19.053 1.00 97.56 95 ARG A O 1
ATOM 733 N N . PHE A 1 96 ? -6.992 2.563 17.632 1.00 97.62 96 PHE A N 1
ATOM 734 C CA . PHE A 1 96 ? -8.456 2.590 17.582 1.00 97.62 96 PHE A CA 1
ATOM 735 C C . PHE A 1 96 ? -9.056 2.144 18.911 1.00 97.62 96 PHE A C 1
ATOM 737 O O . PHE A 1 96 ? -9.860 2.871 19.492 1.00 97.62 96 PHE A O 1
ATOM 744 N N . ALA A 1 97 ? -8.607 1.009 19.439 1.00 96.62 97 ALA A N 1
ATOM 745 C CA . ALA A 1 97 ? -9.136 0.451 20.672 1.00 96.62 97 ALA A CA 1
ATOM 746 C C . ALA A 1 97 ? -8.916 1.391 21.871 1.00 96.62 97 ALA A C 1
ATOM 748 O O . ALA A 1 97 ? -9.854 1.683 22.608 1.00 96.62 97 ALA A O 1
ATOM 749 N N . THR A 1 98 ? -7.727 1.987 22.010 1.00 95.56 98 THR A N 1
ATOM 750 C CA . THR A 1 98 ? -7.458 3.003 23.042 1.00 95.56 98 THR A CA 1
ATOM 751 C C . THR A 1 98 ? -8.277 4.281 22.836 1.00 95.56 98 THR A C 1
ATOM 753 O O . THR A 1 98 ? -8.648 4.939 23.810 1.00 95.56 98 THR A O 1
ATOM 756 N N . HIS A 1 99 ? -8.554 4.680 21.589 1.00 96.31 99 HIS A N 1
ATOM 757 C CA . HIS A 1 99 ? -9.421 5.830 21.323 1.00 96.31 99 HIS A CA 1
ATOM 758 C C . HIS A 1 99 ? -10.850 5.573 21.811 1.00 96.31 99 HIS A C 1
ATOM 760 O O . HIS A 1 99 ? -11.406 6.416 22.514 1.00 96.31 99 HIS A O 1
ATOM 766 N N . LEU A 1 100 ? -11.401 4.400 21.497 1.00 96.44 100 LEU A N 1
ATOM 767 C CA . LEU A 1 100 ? -12.730 3.986 21.941 1.00 96.44 100 LEU A CA 1
ATOM 768 C C . LEU A 1 100 ? -12.786 3.791 23.459 1.00 96.44 100 LEU A C 1
ATOM 770 O O . LEU A 1 100 ? -13.723 4.269 24.088 1.00 96.44 100 LEU A O 1
ATOM 774 N N . ALA A 1 101 ? -11.754 3.204 24.072 1.00 96.62 101 ALA A N 1
ATOM 775 C CA . ALA A 1 101 ? -11.673 3.051 25.526 1.00 96.62 101 ALA A CA 1
ATOM 776 C C . ALA A 1 101 ? -11.799 4.408 26.232 1.00 96.62 101 ALA A C 1
ATOM 778 O O . ALA A 1 101 ? -12.563 4.554 27.177 1.00 96.62 101 ALA A O 1
ATOM 779 N N . LYS A 1 102 ? -11.131 5.448 25.716 1.00 95.06 102 LYS A N 1
ATOM 780 C CA . LYS A 1 102 ? -11.248 6.812 26.260 1.00 95.06 102 LYS A CA 1
ATOM 781 C C . LYS A 1 102 ? -12.647 7.407 26.114 1.00 95.06 102 LYS A C 1
ATOM 783 O O . LYS A 1 102 ? -13.017 8.242 26.935 1.00 95.06 102 LYS A O 1
ATOM 788 N N . GLN A 1 103 ? -13.388 7.035 25.070 1.00 94.31 103 GLN A N 1
ATOM 789 C CA . GLN A 1 103 ? -14.767 7.482 24.866 1.00 94.31 103 GLN A CA 1
ATOM 790 C C . GLN A 1 103 ? -15.751 6.739 25.775 1.00 94.31 103 GLN A C 1
ATOM 792 O O . GLN A 1 103 ? -16.685 7.356 26.272 1.00 94.31 103 GLN A O 1
ATOM 797 N N . VAL A 1 104 ? -15.539 5.438 25.988 1.00 95.69 104 VAL A N 1
ATOM 798 C CA . VAL A 1 104 ? -16.467 4.565 26.723 1.00 95.69 104 VAL A CA 1
ATOM 799 C C . VAL A 1 104 ? -16.191 4.561 28.226 1.00 95.69 104 VAL A C 1
ATOM 801 O O . VAL A 1 104 ? -17.120 4.699 29.012 1.00 95.69 104 VAL A O 1
ATOM 804 N N . LEU A 1 105 ? -14.925 4.429 28.626 1.00 96.31 105 LEU A N 1
ATOM 805 C CA . LEU A 1 105 ? -14.491 4.321 30.025 1.00 96.31 105 LEU A CA 1
ATOM 806 C C . LEU A 1 105 ? -14.057 5.673 30.622 1.00 96.31 105 LEU A C 1
ATOM 808 O O . LEU A 1 105 ? -13.969 5.829 31.835 1.00 96.31 105 LEU A O 1
ATOM 812 N N . GLY A 1 106 ? -13.770 6.665 29.773 1.00 94.56 106 GLY A N 1
ATOM 813 C CA . GLY A 1 106 ? -13.254 7.974 30.178 1.00 94.56 106 GLY A CA 1
ATOM 814 C C . GLY A 1 106 ? -11.721 8.075 30.168 1.00 94.56 106 GLY A C 1
ATOM 815 O O . GLY A 1 106 ? -10.988 7.091 30.104 1.00 94.56 106 GLY A O 1
ATOM 816 N N . LYS A 1 107 ? -11.198 9.312 30.205 1.00 88.56 107 LYS A N 1
ATOM 817 C CA . LYS A 1 107 ? -9.761 9.615 30.001 1.00 88.56 107 LYS A CA 1
ATOM 818 C C . LYS A 1 107 ? -8.820 9.134 31.120 1.00 88.56 107 LYS A C 1
ATOM 820 O O . LYS A 1 107 ? -7.612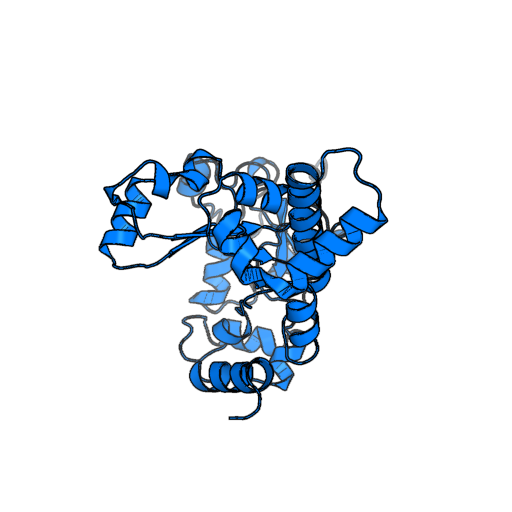 9.180 30.908 1.00 88.56 107 LYS A O 1
ATOM 825 N N . GLY A 1 108 ? -9.351 8.711 32.265 1.00 90.44 108 GLY A N 1
ATOM 826 C CA . GLY A 1 108 ? -8.588 8.274 33.442 1.00 90.44 1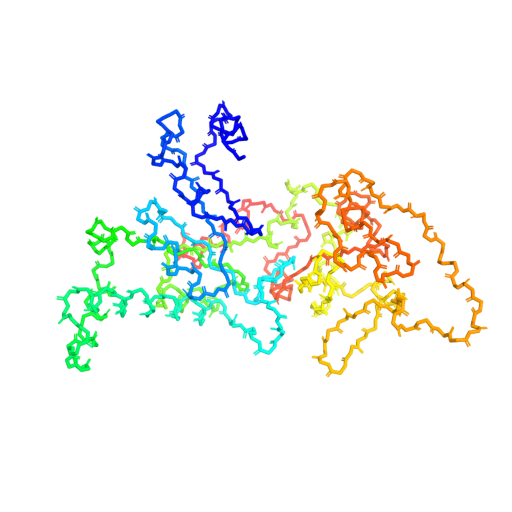08 GLY A CA 1
ATOM 827 C C . GLY A 1 108 ? -8.921 6.857 33.905 1.00 90.44 108 GLY A C 1
ATOM 828 O O . GLY A 1 108 ? -8.673 6.542 35.064 1.00 90.44 108 GLY A O 1
ATOM 829 N N . ALA A 1 109 ? -9.521 6.038 33.037 1.00 94.06 109 ALA A N 1
ATOM 830 C CA . ALA A 1 109 ? -9.829 4.652 33.363 1.00 94.06 109 ALA A CA 1
ATOM 831 C C . ALA A 1 109 ? -8.553 3.882 33.770 1.00 94.06 109 ALA A C 1
ATOM 833 O O . ALA A 1 109 ? -7.500 4.101 33.154 1.00 94.06 109 ALA A O 1
ATOM 834 N N . PRO A 1 110 ? -8.621 2.994 34.780 1.00 95.88 110 PRO A N 1
ATOM 835 C CA . PRO A 1 110 ? -7.497 2.152 35.174 1.00 95.88 110 PRO A CA 1
ATOM 836 C C . PRO A 1 110 ? -6.939 1.341 33.999 1.00 95.88 110 PRO A C 1
ATOM 838 O O . PRO A 1 110 ? -7.691 0.842 33.163 1.00 95.88 110 PRO A O 1
ATOM 841 N N . GLU A 1 111 ? -5.620 1.144 33.964 1.00 94.81 111 GLU A N 1
ATOM 842 C CA . GLU A 1 111 ? -4.932 0.431 32.875 1.00 94.81 111 GLU A CA 1
ATOM 843 C C . GLU A 1 111 ? -5.521 -0.964 32.617 1.00 94.81 111 GLU A C 1
ATOM 845 O O . GLU A 1 111 ? -5.829 -1.296 31.476 1.00 94.81 111 GLU A O 1
ATOM 850 N N . LYS A 1 112 ? -5.812 -1.723 33.679 1.00 96.25 112 LYS A N 1
ATOM 851 C CA . LYS A 1 112 ? -6.433 -3.055 33.584 1.00 96.25 112 LYS A CA 1
ATOM 852 C C . LYS A 1 112 ? -7.807 -3.045 32.909 1.00 96.25 112 LYS A C 1
ATOM 854 O O . LYS A 1 112 ? -8.153 -3.996 32.214 1.00 96.25 112 LYS A O 1
ATOM 859 N N . GLU A 1 113 ? -8.601 -1.992 33.108 1.00 96.81 113 GLU A N 1
ATOM 860 C CA . GLU A 1 113 ? -9.906 -1.861 32.448 1.00 96.81 113 GLU A CA 1
ATOM 861 C C . GLU A 1 113 ? -9.736 -1.536 30.963 1.00 96.81 113 GLU A C 1
ATOM 863 O O . GLU A 1 113 ? -10.451 -2.081 30.123 1.00 96.81 113 GLU A O 1
ATOM 868 N N . VAL A 1 114 ? -8.750 -0.699 30.624 1.00 95.94 114 VAL A N 1
ATOM 869 C CA . VAL A 1 114 ? -8.399 -0.406 29.230 1.00 95.94 114 VAL A CA 1
ATOM 870 C C . VAL A 1 114 ? -7.900 -1.667 28.523 1.00 95.94 114 VAL A C 1
ATOM 872 O O . VAL A 1 114 ? -8.330 -1.940 27.405 1.00 95.94 114 VAL A O 1
ATOM 875 N N . GLU A 1 115 ? -7.043 -2.461 29.162 1.00 96.00 115 GLU A N 1
ATOM 876 C CA . GLU A 1 115 ? -6.561 -3.742 28.631 1.00 96.00 115 GLU A CA 1
ATOM 877 C C . GLU A 1 115 ? -7.705 -4.735 28.404 1.00 96.00 115 GLU A C 1
ATOM 879 O O . GLU A 1 115 ? -7.817 -5.306 27.317 1.00 96.00 115 GLU A O 1
ATOM 884 N N . ALA A 1 116 ? -8.597 -4.890 29.390 1.00 97.25 116 ALA A N 1
ATOM 885 C CA . ALA A 1 116 ? -9.774 -5.746 29.269 1.00 97.25 116 ALA A CA 1
ATOM 886 C C . ALA A 1 116 ? -10.695 -5.294 28.123 1.00 97.25 116 ALA A C 1
ATOM 888 O O . ALA A 1 116 ? -11.192 -6.127 27.367 1.00 97.25 116 ALA A O 1
ATOM 889 N N . PHE A 1 117 ? -10.875 -3.983 27.944 1.00 97.19 117 PHE A N 1
ATOM 890 C CA . PHE A 1 117 ? -11.670 -3.420 26.854 1.00 97.19 117 PHE A CA 1
ATOM 891 C C . PHE A 1 117 ? -11.027 -3.634 25.476 1.00 97.19 117 PHE A C 1
ATOM 893 O O . PHE A 1 117 ? -11.718 -3.945 24.509 1.00 97.19 117 PHE A O 1
ATOM 900 N N . ILE A 1 118 ? -9.701 -3.512 25.362 1.00 96.19 118 ILE A N 1
ATOM 901 C CA . ILE A 1 118 ? -8.982 -3.819 24.115 1.00 96.19 118 ILE A CA 1
ATOM 902 C C . ILE A 1 118 ? -9.147 -5.302 23.751 1.00 96.19 118 ILE A C 1
ATOM 904 O O . ILE A 1 118 ? -9.343 -5.631 22.579 1.00 96.19 118 ILE A O 1
ATOM 908 N N . GLU A 1 119 ? -9.079 -6.195 24.739 1.00 95.88 119 GLU A N 1
ATOM 909 C CA . GLU A 1 119 ? -9.283 -7.628 24.523 1.00 95.88 119 GLU A CA 1
ATOM 910 C C . GLU A 1 119 ? -10.732 -7.960 24.143 1.00 95.88 119 GLU A C 1
ATOM 912 O O . GLU A 1 119 ? -10.967 -8.798 23.272 1.00 95.88 119 GLU A O 1
ATOM 917 N N . ASP A 1 120 ? -11.705 -7.260 24.726 1.00 96.88 120 ASP A N 1
ATOM 918 C CA . ASP A 1 120 ? -13.109 -7.370 24.330 1.00 96.88 120 ASP A CA 1
ATOM 919 C C . ASP A 1 120 ? -13.327 -6.947 22.867 1.00 96.88 120 ASP A C 1
ATOM 921 O O . ASP A 1 120 ? -13.946 -7.682 22.097 1.00 96.88 120 ASP A O 1
ATOM 925 N N . ILE A 1 121 ? -12.724 -5.833 22.430 1.00 96.00 121 ILE A N 1
ATOM 926 C CA . ILE A 1 121 ? -12.746 -5.414 21.016 1.00 96.00 121 ILE A CA 1
ATOM 927 C C . ILE A 1 121 ? -12.162 -6.498 20.110 1.00 96.00 121 ILE A C 1
ATOM 929 O O . ILE A 1 121 ? -12.708 -6.763 19.039 1.00 96.00 121 ILE A O 1
ATOM 933 N N . ARG A 1 122 ? -11.048 -7.122 20.511 1.00 93.19 122 ARG A N 1
ATOM 934 C CA . ARG A 1 122 ? -10.389 -8.169 19.716 1.00 93.19 122 ARG A CA 1
ATOM 935 C C . ARG A 1 122 ? -11.311 -9.370 19.492 1.00 93.19 122 ARG A C 1
ATOM 937 O O . ARG A 1 122 ? -11.335 -9.902 18.384 1.00 93.19 122 ARG A O 1
ATOM 944 N N . LYS A 1 123 ? -12.089 -9.759 20.504 1.00 94.62 123 LYS A N 1
ATOM 945 C CA . LYS A 1 123 ? -13.052 -10.871 20.429 1.00 94.62 123 LYS A CA 1
ATOM 946 C C . LYS A 1 123 ? -14.335 -10.499 19.685 1.00 94.62 123 LYS A C 1
ATOM 948 O O . LYS A 1 123 ? -14.870 -11.329 18.958 1.00 94.62 123 LYS A O 1
ATOM 953 N N . ASN A 1 124 ? -14.786 -9.252 19.816 1.00 95.44 124 ASN A N 1
ATOM 954 C CA . ASN A 1 124 ? -16.096 -8.791 19.348 1.00 95.44 124 ASN A CA 1
ATOM 955 C C . ASN A 1 124 ? -16.001 -7.735 18.230 1.00 95.44 124 ASN A C 1
ATOM 957 O O . ASN A 1 124 ? -16.816 -6.815 18.157 1.00 95.44 124 ASN A O 1
ATOM 961 N N . ARG A 1 125 ? -15.006 -7.850 17.336 1.00 92.38 125 ARG A N 1
ATOM 962 C CA . ARG A 1 125 ? -14.678 -6.828 16.315 1.00 92.38 125 ARG A CA 1
ATOM 963 C C . ARG A 1 125 ? -15.898 -6.333 15.539 1.00 92.38 125 ARG A C 1
ATOM 965 O O . ARG A 1 125 ? -16.057 -5.129 15.367 1.00 92.38 125 ARG A O 1
ATOM 972 N N . GLU A 1 126 ? -16.760 -7.244 15.096 1.00 93.31 126 GLU A N 1
ATOM 973 C CA . GLU A 1 126 ? -17.925 -6.916 14.268 1.00 93.31 126 GLU A CA 1
ATOM 974 C C . GLU A 1 126 ? -18.955 -6.036 14.994 1.00 93.31 126 GLU A C 1
ATOM 976 O O . GLU A 1 126 ? -19.507 -5.103 14.404 1.00 93.31 126 GLU A O 1
ATOM 981 N N . ASP A 1 127 ? -19.166 -6.267 16.289 1.00 94.75 127 ASP A N 1
ATOM 982 C CA . ASP A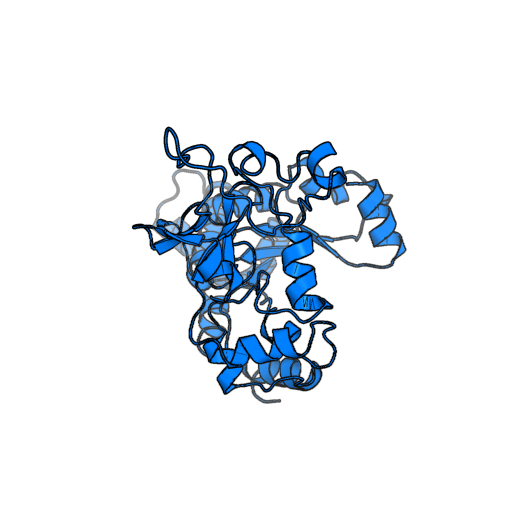 1 127 ? -20.087 -5.461 17.093 1.00 94.75 127 ASP A CA 1
ATOM 983 C C . ASP A 1 127 ? -19.550 -4.040 17.267 1.00 94.75 127 ASP A C 1
ATOM 985 O O . ASP A 1 127 ? -20.284 -3.061 17.105 1.00 94.75 127 ASP A O 1
ATOM 989 N N . TYR A 1 128 ? -18.243 -3.908 17.506 1.00 93.31 128 TYR A N 1
ATOM 990 C CA . TYR A 1 128 ? -17.586 -2.607 17.597 1.00 93.31 128 TYR A CA 1
ATOM 991 C C . TYR A 1 128 ? -17.588 -1.857 16.262 1.00 93.31 128 TYR A C 1
ATOM 993 O O . TYR A 1 128 ? -17.797 -0.641 16.258 1.00 93.31 128 TYR A O 1
ATOM 1001 N N . ARG A 1 129 ? -17.436 -2.551 15.126 1.00 93.19 129 ARG A N 1
ATOM 1002 C CA . ARG A 1 129 ? -17.586 -1.936 13.796 1.00 93.19 129 ARG A CA 1
ATOM 1003 C C . ARG A 1 129 ? -18.953 -1.315 13.610 1.00 93.19 129 ARG A C 1
ATOM 1005 O O . ARG A 1 129 ? -19.037 -0.157 13.215 1.00 93.19 129 ARG A O 1
ATOM 1012 N N . LYS A 1 130 ? -20.018 -2.054 13.921 1.00 92.88 130 LYS A N 1
ATOM 1013 C CA . LYS A 1 130 ? -21.393 -1.561 13.766 1.00 92.88 130 LYS A CA 1
ATOM 1014 C C . LYS A 1 130 ? -21.698 -0.426 14.734 1.00 92.88 130 LYS A C 1
ATOM 1016 O O . LYS A 1 130 ? -22.272 0.578 14.328 1.00 92.88 130 LYS A O 1
ATOM 1021 N N . LYS A 1 131 ? -21.303 -0.579 16.000 1.00 94.44 131 LYS A N 1
ATOM 1022 C CA . LYS A 1 131 ? -21.634 0.365 17.073 1.00 94.44 131 LYS A CA 1
ATOM 1023 C C . LYS A 1 131 ? -20.853 1.676 16.990 1.00 94.44 131 LYS A C 1
ATOM 1025 O O . LYS A 1 131 ? -21.406 2.721 17.313 1.00 94.44 131 LYS A O 1
ATOM 1030 N N . TYR A 1 132 ? -19.586 1.624 16.579 1.00 94.31 132 TYR A N 1
ATOM 1031 C CA . TYR A 1 132 ? -18.679 2.779 16.593 1.00 94.31 132 TYR A CA 1
ATOM 1032 C C . TYR A 1 132 ? -18.142 3.159 15.209 1.00 94.31 132 TYR A C 1
ATOM 1034 O O . TYR A 1 132 ? -17.220 3.967 15.120 1.00 94.31 132 TYR A O 1
ATOM 1042 N N . HIS A 1 133 ? -18.692 2.583 14.136 1.00 92.94 133 HIS A N 1
ATOM 1043 C CA . HIS A 1 133 ? -18.251 2.812 12.756 1.00 92.94 133 HIS A CA 1
ATOM 1044 C C . HIS A 1 133 ? -16.745 2.576 12.562 1.00 92.94 133 HIS A C 1
ATOM 1046 O O . HIS A 1 133 ? -16.073 3.319 11.847 1.00 92.94 133 HIS A O 1
ATOM 1052 N N . VAL A 1 134 ? -16.199 1.548 13.224 1.00 95.94 134 VAL A N 1
ATOM 1053 C CA . VAL A 1 134 ? -14.779 1.199 13.091 1.00 95.94 134 VAL A CA 1
ATOM 1054 C C . VAL A 1 134 ? -14.519 0.661 11.682 1.00 95.94 134 VAL A C 1
ATOM 1056 O O . VAL A 1 134 ? -15.165 -0.315 11.297 1.00 95.94 134 VAL A O 1
ATOM 1059 N N . PRO A 1 135 ? -13.583 1.243 10.911 1.00 95.88 135 PRO A N 1
ATOM 1060 C CA . PRO A 1 135 ? -13.243 0.728 9.596 1.00 95.88 135 PRO A CA 1
ATOM 1061 C C . PRO A 1 135 ? -12.574 -0.642 9.690 1.00 95.88 135 PRO A C 1
ATOM 1063 O O . PRO A 1 135 ? -11.733 -0.882 10.558 1.00 95.88 135 PRO A O 1
ATOM 1066 N N . GLU A 1 136 ? -12.885 -1.513 8.741 1.00 97.50 136 GLU A N 1
ATOM 1067 C CA . GLU A 1 136 ? -12.103 -2.716 8.480 1.00 97.50 136 GLU A CA 1
ATOM 1068 C C . GLU A 1 136 ? -10.691 -2.352 7.995 1.00 97.50 136 GLU A C 1
ATOM 1070 O O . GLU A 1 136 ? -10.489 -1.374 7.261 1.00 97.50 136 GLU A O 1
ATOM 1075 N N . LEU A 1 137 ? -9.702 -3.155 8.390 1.00 98.31 137 LEU A N 1
ATOM 1076 C CA . LEU A 1 137 ? -8.297 -2.913 8.063 1.00 98.31 137 LEU A CA 1
ATOM 1077 C C . LEU A 1 137 ? -7.826 -3.846 6.939 1.00 98.31 137 LEU A C 1
ATOM 1079 O O . LEU A 1 137 ? -7.779 -5.062 7.101 1.00 98.31 137 LEU A O 1
ATOM 1083 N N . ILE A 1 138 ? -7.434 -3.280 5.799 1.00 98.50 138 ILE A N 1
ATOM 1084 C CA . ILE A 1 138 ? -6.808 -4.004 4.687 1.00 98.50 138 ILE A CA 1
ATOM 1085 C C . ILE A 1 138 ? -5.292 -3.843 4.806 1.00 98.50 138 ILE A C 1
ATOM 1087 O O . ILE A 1 138 ? -4.771 -2.746 4.622 1.00 98.50 138 ILE A O 1
ATOM 1091 N N . ALA A 1 139 ? -4.567 -4.916 5.094 1.00 98.25 139 ALA A N 1
ATOM 1092 C CA . ALA A 1 139 ? -3.111 -4.897 5.172 1.00 98.25 139 ALA A CA 1
ATOM 1093 C C . ALA A 1 139 ? -2.474 -4.969 3.773 1.00 98.25 139 ALA A C 1
ATOM 1095 O O . ALA A 1 139 ? -2.874 -5.793 2.952 1.00 98.25 139 ALA A O 1
ATOM 1096 N N . ALA A 1 140 ? -1.460 -4.147 3.494 1.00 97.00 140 ALA A N 1
ATOM 1097 C CA . ALA A 1 140 ? -0.766 -4.120 2.208 1.00 97.00 140 ALA A CA 1
ATOM 1098 C C . ALA A 1 140 ? 0.757 -3.978 2.368 1.00 97.00 140 ALA A C 1
ATOM 1100 O O . ALA A 1 140 ? 1.244 -3.142 3.126 1.00 97.00 140 ALA A O 1
ATOM 1101 N N . GLY A 1 141 ? 1.506 -4.752 1.576 1.00 95.56 141 GLY A N 1
ATOM 1102 C CA . GLY A 1 141 ? 2.972 -4.714 1.511 1.00 95.56 141 GLY A CA 1
ATOM 1103 C C . GLY A 1 141 ? 3.627 -5.928 2.169 1.00 95.56 141 GLY A C 1
ATOM 1104 O O . GLY A 1 141 ? 3.346 -6.247 3.317 1.00 95.56 141 GLY A O 1
ATOM 1105 N N . GLY A 1 142 ? 4.503 -6.625 1.444 1.00 93.75 142 GLY A N 1
ATOM 1106 C CA . GLY A 1 142 ? 5.293 -7.726 2.012 1.00 93.75 142 GLY A CA 1
ATOM 1107 C C . GLY A 1 142 ? 4.515 -8.971 2.479 1.00 93.75 142 GLY A C 1
ATOM 1108 O O . GLY A 1 142 ? 5.095 -9.814 3.156 1.00 93.75 142 GLY A O 1
ATOM 1109 N N . ILE A 1 143 ? 3.242 -9.149 2.116 1.00 95.19 143 ILE A N 1
ATOM 1110 C CA . ILE A 1 143 ? 2.402 -10.250 2.629 1.00 95.19 143 ILE A CA 1
ATOM 1111 C C . ILE A 1 143 ? 2.645 -11.562 1.863 1.00 95.19 143 ILE A C 1
ATOM 1113 O O . ILE A 1 143 ? 2.704 -11.557 0.632 1.00 95.19 143 ILE A O 1
ATOM 1117 N N . ASN A 1 144 ? 2.796 -12.672 2.591 1.00 94.31 144 ASN A N 1
ATOM 1118 C CA . ASN A 1 144 ? 2.876 -14.046 2.079 1.00 94.31 144 ASN A CA 1
ATOM 1119 C C . ASN A 1 144 ? 2.455 -15.068 3.162 1.00 94.31 144 ASN A C 1
ATOM 1121 O O . ASN A 1 144 ? 2.070 -14.682 4.264 1.00 94.31 144 ASN A O 1
ATOM 1125 N N . GLU A 1 145 ? 2.537 -16.369 2.877 1.00 93.19 145 GLU A N 1
ATOM 1126 C CA . GLU A 1 145 ? 2.132 -17.444 3.794 1.00 93.19 145 GLU A CA 1
ATOM 1127 C C . GLU A 1 145 ? 2.870 -17.434 5.138 1.00 93.19 145 GLU A C 1
ATOM 1129 O O . GLU A 1 145 ? 2.320 -17.901 6.130 1.00 93.19 145 GLU A O 1
ATOM 1134 N N . ASN A 1 146 ? 4.084 -16.876 5.202 1.00 93.62 146 ASN A N 1
ATOM 1135 C CA . ASN A 1 146 ? 4.885 -16.885 6.427 1.00 93.62 146 ASN A CA 1
ATOM 1136 C C . ASN A 1 146 ? 4.442 -15.819 7.436 1.00 93.62 146 ASN A C 1
ATOM 1138 O O . ASN A 1 146 ? 4.771 -15.933 8.611 1.00 93.62 146 ASN A O 1
ATOM 1142 N N . ASN A 1 147 ? 3.741 -14.769 6.994 1.00 95.56 147 ASN A N 1
ATOM 1143 C CA . ASN A 1 147 ? 3.323 -13.660 7.859 1.00 95.56 147 ASN A CA 1
ATOM 1144 C C . ASN A 1 147 ? 1.819 -13.365 7.817 1.00 95.56 147 ASN A C 1
ATOM 1146 O O . ASN A 1 147 ? 1.342 -12.559 8.614 1.00 95.56 147 ASN A O 1
ATOM 1150 N N . PHE A 1 148 ? 1.064 -14.015 6.926 1.00 96.12 148 PHE A N 1
ATOM 1151 C CA . PHE A 1 148 ? -0.370 -13.790 6.768 1.00 96.12 148 PHE A CA 1
ATOM 1152 C C . PHE A 1 148 ? -1.129 -13.916 8.095 1.00 96.12 148 PHE A C 1
ATOM 1154 O O . PHE A 1 148 ? -1.811 -12.972 8.491 1.00 96.12 148 PHE A O 1
ATOM 1161 N N . GLN A 1 149 ? -0.969 -15.040 8.805 1.00 96.19 149 GLN A N 1
ATOM 1162 C CA . GLN A 1 149 ? -1.724 -15.293 10.035 1.00 96.19 149 GLN A CA 1
ATOM 1163 C C . GLN A 1 149 ? -1.412 -14.249 11.111 1.00 96.19 149 GLN A C 1
ATOM 1165 O O . GLN A 1 149 ? -2.321 -13.677 11.699 1.00 96.19 149 GLN A O 1
ATOM 1170 N N . GLN A 1 150 ? -0.136 -13.907 11.282 1.00 97.00 150 GLN A N 1
ATOM 1171 C CA . GLN A 1 150 ? 0.301 -12.904 12.250 1.00 97.00 150 GLN A CA 1
ATOM 1172 C C . GLN A 1 150 ? -0.265 -11.504 11.947 1.00 97.00 150 GLN A C 1
ATOM 1174 O O . GLN A 1 150 ? -0.596 -10.750 12.863 1.00 97.00 150 GLN A O 1
ATOM 1179 N N . ILE A 1 151 ? -0.429 -11.158 10.665 1.00 97.62 151 ILE A N 1
ATOM 1180 C CA . ILE A 1 151 ? -1.060 -9.902 10.232 1.00 97.62 151 ILE A CA 1
ATOM 1181 C C . ILE A 1 151 ? -2.560 -9.891 10.568 1.00 97.62 151 ILE A C 1
ATOM 1183 O O . ILE A 1 151 ? -3.071 -8.870 11.037 1.00 97.62 151 ILE A O 1
ATOM 1187 N N . ILE A 1 152 ? -3.262 -11.011 10.367 1.00 96.44 152 ILE A N 1
ATOM 1188 C CA . ILE A 1 152 ? -4.673 -11.160 10.758 1.00 96.44 152 ILE A CA 1
ATOM 1189 C C . ILE A 1 152 ? -4.823 -11.068 12.281 1.00 96.44 152 ILE A C 1
ATOM 1191 O O . ILE A 1 152 ? -5.626 -10.267 12.764 1.00 96.44 152 ILE A O 1
ATOM 1195 N N . ASP A 1 153 ? -3.994 -11.794 13.033 1.00 95.44 153 ASP A N 1
ATOM 1196 C CA . ASP A 1 153 ? -3.994 -11.799 14.502 1.00 95.44 153 ASP A CA 1
ATOM 1197 C C . ASP A 1 153 ? -3.675 -10.411 15.085 1.00 95.44 153 ASP A C 1
ATOM 1199 O O . ASP A 1 153 ? -4.188 -10.022 16.137 1.00 95.44 153 ASP A O 1
ATOM 1203 N N . SER A 1 154 ? -2.875 -9.619 14.364 1.00 96.81 154 SER A N 1
ATOM 1204 C CA . SER A 1 154 ? -2.558 -8.227 14.709 1.00 96.81 154 SER A CA 1
ATOM 1205 C C . SER A 1 154 ? -3.726 -7.256 14.512 1.00 96.81 154 SER A C 1
ATOM 1207 O O . SER A 1 154 ? -3.649 -6.114 14.970 1.00 96.81 154 SER A O 1
ATOM 1209 N N . GLY A 1 155 ? -4.811 -7.688 13.862 1.00 95.62 155 GLY A N 1
ATOM 1210 C CA . GLY A 1 155 ? -6.025 -6.898 13.678 1.00 95.62 155 GLY A CA 1
ATOM 1211 C C . GLY A 1 155 ? -6.348 -6.541 12.230 1.00 95.62 155 GLY A C 1
ATOM 1212 O O . GLY A 1 155 ? -7.200 -5.683 12.012 1.00 95.62 155 GLY A O 1
ATOM 1213 N N . ALA A 1 156 ? -5.715 -7.154 11.227 1.00 97.38 156 ALA A N 1
ATOM 1214 C CA . ALA A 1 156 ? -6.174 -7.007 9.847 1.00 97.38 156 ALA A CA 1
ATOM 1215 C C . ALA A 1 156 ? -7.498 -7.762 9.631 1.00 97.38 156 ALA A C 1
ATOM 1217 O O . ALA A 1 156 ? -7.852 -8.672 10.381 1.00 97.38 156 ALA A O 1
ATOM 1218 N N . ASP A 1 157 ? -8.266 -7.326 8.640 1.00 96.44 157 ASP A N 1
ATOM 1219 C CA . ASP A 1 157 ? -9.494 -7.971 8.155 1.00 96.44 157 ASP A CA 1
ATOM 1220 C C . ASP A 1 157 ? -9.302 -8.584 6.780 1.00 96.44 157 ASP A C 1
ATOM 1222 O O . ASP A 1 157 ? -9.806 -9.662 6.481 1.00 96.44 157 ASP A O 1
ATOM 1226 N N . HIS A 1 158 ? -8.538 -7.882 5.949 1.00 96.44 158 HIS A N 1
ATOM 1227 C CA . HIS A 1 158 ? -8.267 -8.258 4.575 1.00 96.44 158 HIS A CA 1
ATOM 1228 C C . HIS A 1 158 ? -6.791 -8.040 4.268 1.00 96.44 158 HIS A C 1
ATOM 1230 O O . HIS A 1 158 ? -6.082 -7.327 4.983 1.00 96.44 158 HIS A O 1
ATOM 1236 N N . ILE A 1 159 ? -6.341 -8.597 3.149 1.00 96.25 159 ILE A N 1
ATOM 1237 C CA . ILE A 1 159 ? -5.008 -8.350 2.600 1.00 96.25 159 ILE A CA 1
ATOM 1238 C C . ILE A 1 159 ? -5.112 -7.805 1.177 1.00 96.25 159 ILE A C 1
ATOM 1240 O O . ILE A 1 159 ? -6.036 -8.138 0.436 1.00 96.25 159 ILE A O 1
ATOM 1244 N N . ALA A 1 160 ? -4.134 -7.002 0.773 1.00 95.19 160 ALA A N 1
ATOM 1245 C CA . ALA A 1 160 ? -3.958 -6.537 -0.593 1.00 95.19 160 ALA A CA 1
ATOM 1246 C C . ALA A 1 160 ? -2.579 -6.955 -1.119 1.00 95.19 160 ALA A C 1
ATOM 1248 O O . ALA A 1 160 ? -1.539 -6.644 -0.535 1.00 95.19 160 ALA A O 1
ATOM 1249 N N . ASN A 1 161 ? -2.580 -7.639 -2.264 1.00 93.12 161 ASN A N 1
ATOM 1250 C CA . ASN A 1 161 ? -1.384 -8.065 -2.985 1.00 93.12 161 ASN A CA 1
ATOM 1251 C C . ASN A 1 161 ? -1.345 -7.394 -4.362 1.00 93.12 161 ASN A C 1
ATOM 1253 O O . ASN A 1 161 ? -2.369 -7.302 -5.031 1.00 93.12 161 ASN A O 1
ATOM 1257 N N . CYS A 1 162 ? -0.165 -6.934 -4.791 1.00 93.25 162 CYS A N 1
ATOM 1258 C CA . CYS A 1 162 ? -0.005 -6.217 -6.063 1.00 93.25 162 CYS A CA 1
ATOM 1259 C C . CYS A 1 162 ? 1.108 -6.808 -6.938 1.00 93.25 162 CYS A C 1
ATOM 1261 O O . CYS A 1 162 ? 0.821 -7.277 -8.033 1.00 93.25 162 CYS A O 1
ATOM 1263 N N . LEU A 1 163 ? 2.357 -6.867 -6.451 1.00 94.31 163 LEU A N 1
ATOM 1264 C CA . LEU A 1 163 ? 3.518 -7.270 -7.267 1.00 94.31 163 LEU A CA 1
ATOM 1265 C C . LEU A 1 163 ? 3.336 -8.626 -7.981 1.00 94.31 163 LEU A C 1
ATOM 1267 O O . LEU A 1 163 ? 3.703 -8.774 -9.139 1.00 94.31 163 LEU A O 1
ATOM 1271 N N . ILE A 1 164 ? 2.742 -9.618 -7.316 1.00 94.50 164 ILE A N 1
ATOM 1272 C CA . ILE A 1 164 ? 2.512 -10.938 -7.920 1.00 94.50 164 ILE A CA 1
ATOM 1273 C C . ILE A 1 164 ? 1.447 -10.918 -9.034 1.00 94.50 164 ILE A C 1
ATOM 1275 O O . ILE A 1 164 ? 1.474 -11.768 -9.914 1.00 94.50 164 ILE A O 1
ATOM 1279 N N . PHE A 1 165 ? 0.545 -9.931 -9.051 1.00 95.81 165 PHE A N 1
ATOM 1280 C CA . PHE A 1 165 ? -0.422 -9.749 -10.138 1.00 95.81 165 PHE A CA 1
ATOM 1281 C C . PHE A 1 165 ? 0.167 -8.988 -11.328 1.00 95.81 165 PHE A C 1
ATOM 1283 O O . PHE A 1 165 ? -0.251 -9.207 -12.464 1.00 95.81 165 PHE A O 1
ATOM 1290 N N . THR A 1 166 ? 1.165 -8.123 -11.115 1.00 94.56 166 THR A N 1
ATOM 1291 C CA . THR A 1 166 ? 1.778 -7.359 -12.217 1.00 94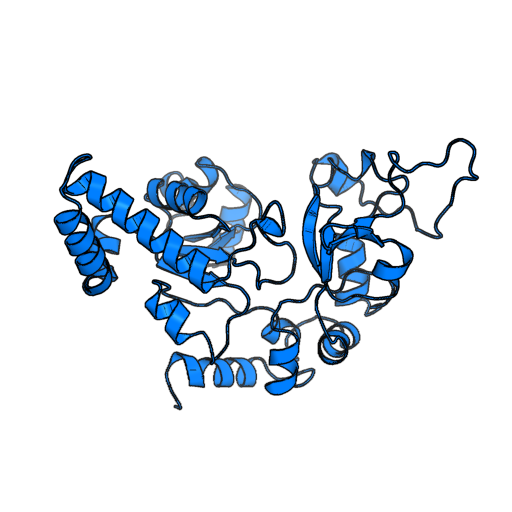.56 166 THR A CA 1
ATOM 1292 C C . THR A 1 166 ? 2.624 -8.234 -13.145 1.00 94.56 166 THR A C 1
ATOM 1294 O O . THR A 1 166 ? 2.815 -7.879 -14.309 1.00 94.56 166 THR A O 1
ATOM 1297 N N . ILE A 1 167 ? 3.079 -9.396 -12.665 1.00 94.69 167 ILE A N 1
ATOM 1298 C CA . ILE A 1 167 ? 3.828 -10.403 -13.437 1.00 94.69 167 ILE A CA 1
ATOM 1299 C C . ILE A 1 167 ? 2.932 -11.442 -14.129 1.00 94.69 167 ILE A C 1
ATOM 1301 O O . ILE A 1 167 ? 3.441 -12.288 -14.871 1.00 94.69 167 ILE A O 1
ATOM 1305 N N . CYS A 1 168 ? 1.610 -11.361 -13.942 1.00 97.06 168 CYS A N 1
ATOM 1306 C CA . CYS A 1 168 ? 0.662 -12.261 -14.587 1.00 97.06 168 CYS A CA 1
ATOM 1307 C C . CYS A 1 168 ? 0.573 -12.036 -16.101 1.00 97.06 168 CYS A C 1
ATOM 1309 O O . CYS A 1 168 ? 0.847 -10.941 -16.596 1.00 97.06 168 CYS A O 1
ATOM 1311 N N . LYS A 1 169 ? 0.132 -13.042 -16.862 1.00 97.12 169 LYS A N 1
ATOM 1312 C CA . LYS A 1 169 ? -0.092 -12.892 -1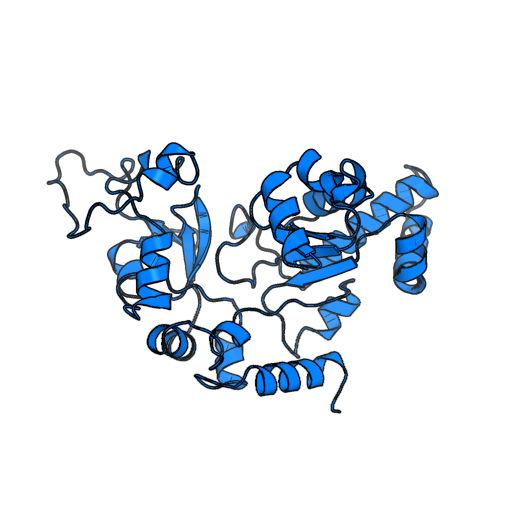8.313 1.00 97.12 169 LYS A CA 1
ATOM 1313 C C . LYS A 1 169 ? -1.188 -11.867 -18.641 1.00 97.12 169 LYS A C 1
ATOM 1315 O O . LYS A 1 169 ? -1.123 -11.237 -19.685 1.00 97.12 169 LYS A O 1
ATOM 1320 N N . GLU A 1 170 ? -2.156 -11.687 -17.742 1.00 97.75 170 GLU A N 1
ATOM 1321 C CA . GLU A 1 170 ? -3.272 -10.741 -17.860 1.00 97.75 170 GLU A CA 1
ATOM 1322 C C . GLU A 1 170 ? -2.858 -9.289 -17.562 1.00 97.75 170 GLU A C 1
ATOM 1324 O O . GLU A 1 170 ? -3.593 -8.356 -17.871 1.00 97.75 170 GLU A O 1
ATOM 1329 N N . SER A 1 171 ? -1.685 -9.084 -16.957 1.00 97.38 171 SER A N 1
ATOM 1330 C CA . SER A 1 171 ? -1.111 -7.753 -16.768 1.00 97.38 171 SER A CA 1
ATOM 1331 C C . SER A 1 171 ? -0.527 -7.239 -18.083 1.00 97.38 171 SER A C 1
ATOM 1333 O O . SER A 1 171 ? 0.270 -7.929 -18.723 1.00 97.38 171 SER A O 1
ATOM 1335 N N . ASN A 1 172 ? -0.840 -5.988 -18.424 1.00 97.44 172 ASN A N 1
ATOM 1336 C CA . ASN A 1 172 ? -0.311 -5.301 -19.606 1.00 97.44 172 ASN A CA 1
ATOM 1337 C C . ASN A 1 172 ? 1.152 -4.850 -19.457 1.00 97.44 172 ASN A C 1
ATOM 1339 O O . ASN A 1 172 ? 1.690 -4.236 -20.374 1.00 97.44 172 ASN A O 1
ATOM 1343 N N . ALA A 1 173 ? 1.805 -5.127 -18.322 1.00 97.31 173 ALA A N 1
ATOM 1344 C CA . ALA A 1 173 ? 3.225 -4.835 -18.173 1.00 97.31 173 ALA A CA 1
ATOM 1345 C C . ALA A 1 173 ? 4.052 -5.611 -19.215 1.00 97.31 173 ALA A C 1
ATOM 1347 O O . ALA A 1 173 ? 3.835 -6.805 -19.445 1.00 97.31 173 ALA A O 1
ATOM 1348 N N . HIS A 1 174 ? 5.031 -4.944 -19.817 1.00 98.25 174 HIS A N 1
ATOM 1349 C CA . HIS A 1 174 ? 5.905 -5.535 -20.818 1.00 98.25 174 HIS A CA 1
ATOM 1350 C C . HIS A 1 174 ? 6.665 -6.749 -20.257 1.00 98.25 174 HIS A C 1
ATOM 1352 O O . HIS A 1 174 ? 7.062 -6.775 -19.089 1.00 98.25 174 HIS A O 1
ATOM 1358 N N . VAL A 1 175 ? 6.927 -7.760 -21.092 1.00 97.81 175 VAL A N 1
ATOM 1359 C CA . VAL A 1 175 ? 7.588 -9.004 -20.653 1.00 97.81 175 VAL A CA 1
ATOM 1360 C C . VAL A 1 175 ? 8.980 -8.760 -20.063 1.00 97.81 175 VAL A C 1
ATOM 1362 O O . VAL A 1 175 ? 9.342 -9.406 -19.082 1.00 97.81 175 VAL A O 1
ATOM 1365 N N . ASN A 1 176 ? 9.729 -7.782 -20.579 1.00 98.00 176 ASN A N 1
ATOM 1366 C CA . ASN A 1 176 ? 11.019 -7.369 -20.010 1.00 98.00 176 ASN A CA 1
ATOM 1367 C C . ASN A 1 176 ? 10.864 -6.840 -18.578 1.00 98.00 176 ASN A C 1
ATOM 1369 O O . ASN A 1 176 ? 11.622 -7.243 -17.701 1.00 98.00 176 ASN A O 1
ATOM 1373 N N . TRP A 1 177 ? 9.848 -6.005 -18.316 1.00 97.75 177 TRP A N 1
ATOM 1374 C CA . TRP A 1 177 ? 9.545 -5.511 -16.968 1.00 97.75 177 TRP A CA 1
ATOM 1375 C C . TRP A 1 177 ? 9.250 -6.675 -16.023 1.00 97.75 177 TRP A C 1
ATOM 1377 O O . TRP A 1 177 ? 9.807 -6.746 -14.930 1.00 97.75 177 TRP A O 1
ATOM 1387 N N . LYS A 1 178 ? 8.423 -7.630 -16.473 1.00 97.12 178 LYS A N 1
ATOM 1388 C CA . LYS A 1 178 ? 8.091 -8.833 -15.697 1.00 97.12 178 LYS A CA 1
ATOM 1389 C C . LYS A 1 178 ? 9.332 -9.682 -15.430 1.00 97.12 178 LYS A C 1
ATOM 1391 O O . LYS A 1 178 ? 9.537 -10.102 -14.300 1.00 97.12 178 LYS A O 1
ATOM 1396 N N . THR A 1 179 ? 10.168 -9.899 -16.443 1.00 96.88 179 THR A N 1
ATOM 1397 C CA . THR A 1 179 ? 11.404 -10.697 -16.361 1.00 96.88 179 THR A CA 1
ATOM 1398 C C . THR A 1 179 ? 12.404 -10.085 -15.389 1.00 96.88 179 THR A C 1
ATOM 1400 O O . THR A 1 179 ? 12.996 -10.801 -14.583 1.00 96.88 179 THR A O 1
ATOM 1403 N N . MET A 1 180 ? 12.535 -8.758 -15.388 1.00 96.31 180 MET A N 1
ATOM 1404 C CA . MET A 1 180 ? 13.445 -8.059 -14.489 1.00 96.31 180 MET A CA 1
ATOM 1405 C C . MET A 1 180 ? 13.126 -8.311 -13.007 1.00 96.31 180 MET A C 1
ATOM 1407 O O . MET A 1 180 ? 14.043 -8.441 -12.198 1.00 96.31 180 MET A O 1
ATOM 1411 N N . GLN A 1 181 ? 11.845 -8.477 -12.647 1.00 96.56 181 GLN A N 1
ATOM 1412 C CA . GLN A 1 181 ? 11.438 -8.844 -11.281 1.00 96.56 181 GLN A CA 1
ATOM 1413 C C . GLN A 1 181 ? 12.026 -10.194 -10.828 1.00 96.56 181 GLN A C 1
ATOM 1415 O O . GLN A 1 181 ? 12.288 -10.387 -9.642 1.00 96.56 181 GLN A O 1
ATOM 1420 N N . PHE A 1 182 ? 12.274 -11.120 -11.763 1.00 95.81 182 PHE A N 1
ATOM 1421 C CA . PHE A 1 182 ? 12.883 -12.426 -11.482 1.00 95.81 182 PHE A CA 1
ATOM 1422 C C . PHE A 1 182 ? 14.415 -12.390 -11.481 1.00 95.81 182 PHE A C 1
ATOM 1424 O O . PHE A 1 182 ? 15.047 -13.220 -10.828 1.00 95.81 182 PHE A O 1
ATOM 1431 N N . GLN A 1 183 ? 15.020 -11.416 -12.159 1.00 94.12 183 GLN A N 1
ATOM 1432 C CA . GLN A 1 183 ? 16.475 -11.256 -12.228 1.00 94.12 183 GLN A CA 1
ATOM 1433 C C . GLN A 1 183 ? 17.035 -10.454 -11.048 1.00 94.12 183 GLN A C 1
ATOM 1435 O O . GLN A 1 183 ? 18.126 -10.740 -10.580 1.00 94.12 183 GLN A O 1
ATOM 1440 N N . ALA A 1 184 ? 16.284 -9.488 -10.520 1.00 94.00 184 ALA A N 1
ATOM 1441 C CA . ALA A 1 184 ? 16.762 -8.600 -9.462 1.00 94.00 184 ALA A CA 1
ATOM 1442 C C . ALA A 1 184 ? 16.893 -9.280 -8.096 1.00 94.00 184 ALA A C 1
ATOM 1444 O O . ALA A 1 184 ? 15.939 -9.888 -7.626 1.00 94.00 184 ALA A O 1
ATOM 1445 N N . ASP A 1 185 ? 18.024 -9.135 -7.412 1.00 90.00 185 ASP A N 1
ATOM 1446 C CA . ASP A 1 185 ? 18.246 -9.791 -6.109 1.00 90.00 185 ASP A CA 1
ATOM 1447 C C . ASP A 1 185 ? 17.605 -9.060 -4.930 1.00 90.00 185 ASP A C 1
ATOM 1449 O O . ASP A 1 185 ? 17.227 -9.660 -3.923 1.00 90.00 185 ASP A O 1
ATOM 1453 N N . ARG A 1 186 ? 17.507 -7.734 -5.029 1.00 93.44 186 ARG A N 1
ATOM 1454 C CA . ARG A 1 186 ? 16.937 -6.887 -3.984 1.00 93.44 186 ARG A CA 1
ATOM 1455 C C . ARG A 1 186 ? 16.285 -5.646 -4.567 1.00 93.44 186 ARG A C 1
ATOM 1457 O O . ARG A 1 186 ? 16.689 -5.144 -5.617 1.00 93.44 186 ARG A O 1
ATOM 1464 N N . ARG A 1 187 ? 15.333 -5.105 -3.815 1.00 95.44 187 ARG A N 1
ATOM 1465 C CA . ARG A 1 187 ? 14.867 -3.732 -3.999 1.00 95.44 187 ARG A CA 1
ATOM 1466 C C . ARG A 1 187 ? 15.922 -2.729 -3.531 1.00 95.44 187 ARG A C 1
ATOM 1468 O O . ARG A 1 187 ? 16.724 -3.020 -2.644 1.00 95.44 187 ARG A O 1
ATOM 1475 N N . ILE A 1 188 ? 15.838 -1.520 -4.061 1.00 97.31 188 ILE A N 1
ATOM 1476 C CA . ILE A 1 188 ? 16.439 -0.314 -3.496 1.00 97.31 188 ILE A CA 1
ATOM 1477 C C . ILE A 1 188 ? 15.342 0.657 -3.058 1.00 97.31 188 ILE A C 1
ATOM 1479 O O . ILE A 1 188 ? 14.188 0.531 -3.482 1.00 97.31 188 ILE A O 1
ATOM 1483 N N . ILE A 1 189 ? 15.717 1.636 -2.237 1.00 97.62 189 ILE A N 1
ATOM 1484 C CA . ILE A 1 189 ? 14.887 2.795 -1.910 1.00 97.62 189 ILE A CA 1
ATOM 1485 C C . ILE A 1 189 ? 15.491 4.017 -2.593 1.00 97.62 189 ILE A C 1
ATOM 1487 O O . ILE A 1 189 ? 16.700 4.223 -2.512 1.00 97.62 189 ILE A O 1
ATOM 1491 N N . PHE A 1 190 ? 14.669 4.821 -3.260 1.00 93.69 190 PHE A N 1
ATOM 1492 C CA . PHE A 1 190 ? 15.105 6.050 -3.919 1.00 93.69 190 PHE A CA 1
ATOM 1493 C C . PHE A 1 190 ? 14.193 7.225 -3.568 1.00 93.69 190 PHE A C 1
ATOM 1495 O O . PHE A 1 190 ? 13.022 7.038 -3.236 1.00 93.69 190 PHE A O 1
ATOM 1502 N N . GLU A 1 191 ? 14.723 8.441 -3.648 1.00 90.12 191 GLU A N 1
ATOM 1503 C CA . GLU A 1 191 ? 13.926 9.662 -3.562 1.00 90.12 191 GLU A CA 1
ATOM 1504 C C . GLU A 1 191 ? 13.276 9.941 -4.920 1.00 90.12 191 GLU A C 1
ATOM 1506 O O . GLU A 1 191 ? 13.943 10.178 -5.927 1.00 90.12 191 GLU A O 1
ATOM 1511 N N . SER A 1 192 ? 11.949 9.890 -4.958 1.00 86.38 192 SER A N 1
ATOM 1512 C CA . SER A 1 192 ? 11.179 10.131 -6.167 1.00 86.38 192 SER A CA 1
ATOM 1513 C C . SER A 1 192 ? 11.146 11.619 -6.524 1.00 86.38 192 SER A C 1
ATOM 1515 O O . SER A 1 192 ? 10.915 12.452 -5.642 1.00 86.38 192 SER A O 1
ATOM 1517 N N . PRO A 1 193 ? 11.208 11.970 -7.826 1.00 75.81 193 PRO A N 1
ATOM 1518 C CA . PRO A 1 193 ? 10.972 13.346 -8.268 1.00 75.81 193 PRO A CA 1
ATOM 1519 C C . PRO A 1 193 ? 9.544 13.839 -7.950 1.00 75.81 193 PRO A C 1
ATOM 1521 O O . PRO A 1 193 ? 9.271 15.039 -7.999 1.00 75.81 193 PRO A O 1
ATOM 1524 N N . VAL A 1 194 ? 8.626 12.942 -7.563 1.00 78.19 194 VAL A N 1
ATOM 1525 C CA . VAL A 1 194 ? 7.296 13.292 -7.050 1.00 78.19 194 VAL A CA 1
ATOM 1526 C C . VAL A 1 194 ? 7.415 13.767 -5.606 1.00 78.19 194 VAL A C 1
ATOM 1528 O O . VAL A 1 194 ? 7.309 12.987 -4.662 1.00 78.19 194 VAL A O 1
ATOM 1531 N N . LYS A 1 195 ? 7.649 15.071 -5.433 1.00 75.81 195 LYS A N 1
ATOM 1532 C CA . LYS A 1 195 ? 7.654 15.753 -4.125 1.00 75.81 195 LYS A CA 1
ATOM 1533 C C . LYS A 1 195 ? 8.590 15.114 -3.073 1.00 75.81 195 LYS A C 1
ATOM 1535 O O . LYS A 1 195 ? 8.359 15.309 -1.882 1.00 75.81 195 LYS A O 1
ATOM 1540 N N . GLY A 1 196 ? 9.639 14.400 -3.494 1.00 79.50 196 GLY A N 1
ATOM 1541 C CA . GLY A 1 196 ? 10.619 13.768 -2.601 1.00 79.50 196 GLY A CA 1
ATOM 1542 C C . GLY A 1 196 ? 10.090 12.532 -1.874 1.00 79.50 196 GLY A C 1
ATOM 1543 O O . GLY A 1 196 ? 10.663 12.108 -0.874 1.00 79.50 196 GLY A O 1
ATOM 1544 N N . MET A 1 197 ? 8.969 11.964 -2.329 1.00 88.38 197 MET A N 1
ATOM 1545 C CA . MET A 1 197 ? 8.435 10.729 -1.758 1.00 88.38 197 MET A CA 1
ATOM 1546 C C . MET A 1 197 ? 9.441 9.592 -1.921 1.00 88.38 197 MET A C 1
ATOM 1548 O O . MET A 1 197 ? 10.066 9.461 -2.971 1.00 88.38 197 MET A O 1
ATOM 1552 N N . LEU A 1 198 ? 9.559 8.721 -0.923 1.00 93.69 198 LEU A N 1
ATOM 1553 C CA . LEU A 1 198 ? 10.369 7.518 -1.072 1.00 93.69 198 LEU A CA 1
ATOM 1554 C C . LEU A 1 198 ? 9.673 6.535 -2.016 1.00 93.69 198 LEU A C 1
ATOM 1556 O O . LEU A 1 198 ? 8.462 6.337 -1.944 1.00 93.69 198 LEU A O 1
ATOM 1560 N N . GLY A 1 199 ? 10.439 5.921 -2.909 1.00 95.00 199 GLY A N 1
ATOM 1561 C CA . GLY A 1 199 ? 9.978 4.866 -3.801 1.00 95.00 199 GLY A CA 1
ATOM 1562 C C . GLY A 1 199 ? 10.819 3.604 -3.659 1.00 95.00 199 GLY A C 1
ATOM 1563 O O . GLY A 1 199 ? 11.987 3.674 -3.280 1.00 95.00 199 GLY A O 1
ATOM 1564 N N . SER A 1 200 ? 10.238 2.452 -3.991 1.00 96.88 200 SER A N 1
ATOM 1565 C CA . SER A 1 200 ? 10.954 1.178 -4.068 1.00 96.88 200 SER A CA 1
ATOM 1566 C C . SER A 1 200 ? 11.059 0.675 -5.500 1.00 96.88 200 SER A C 1
ATOM 1568 O O . SER A 1 200 ? 10.044 0.482 -6.169 1.00 96.88 200 SER A O 1
ATOM 1570 N N . ALA A 1 201 ? 12.287 0.447 -5.962 1.00 97.12 201 ALA A N 1
ATOM 1571 C CA . ALA A 1 201 ? 12.571 0.043 -7.334 1.00 97.12 201 ALA A CA 1
ATOM 1572 C C . ALA A 1 201 ? 13.673 -1.019 -7.413 1.00 97.12 201 ALA A C 1
ATOM 1574 O O . ALA A 1 201 ? 14.378 -1.280 -6.439 1.00 97.12 201 ALA A O 1
ATOM 1575 N N . ILE A 1 202 ? 13.818 -1.631 -8.582 1.00 97.62 202 ILE A N 1
ATOM 1576 C CA . ILE A 1 202 ? 14.986 -2.433 -8.944 1.00 97.62 202 ILE A CA 1
ATOM 1577 C C . ILE A 1 202 ? 16.108 -1.486 -9.379 1.00 97.62 202 ILE A C 1
ATOM 1579 O O . ILE A 1 202 ? 15.867 -0.516 -10.099 1.00 97.62 202 ILE A O 1
ATOM 1583 N N . LYS A 1 203 ? 17.341 -1.777 -8.957 1.00 96.75 203 LYS A N 1
ATOM 1584 C CA . LYS A 1 203 ? 18.530 -1.071 -9.444 1.00 96.75 203 LYS A CA 1
ATOM 1585 C C . LYS A 1 203 ? 18.826 -1.493 -10.892 1.00 96.75 203 LYS A C 1
ATOM 1587 O O . LYS A 1 203 ? 18.972 -2.682 -11.152 1.00 96.75 203 LYS A O 1
ATOM 1592 N N . ASN A 1 204 ? 18.913 -0.530 -11.804 1.00 95.94 204 ASN A N 1
ATOM 1593 C CA . ASN A 1 204 ? 19.160 -0.728 -13.238 1.00 95.94 204 ASN A CA 1
ATOM 1594 C C . ASN A 1 204 ? 20.079 0.363 -13.808 1.00 95.94 204 ASN A C 1
ATOM 1596 O O . ASN A 1 204 ? 20.527 1.239 -13.063 1.00 95.94 204 ASN A O 1
ATOM 1600 N N . GLY A 1 205 ? 20.300 0.348 -15.128 1.00 92.81 205 GLY A N 1
ATOM 1601 C CA . GLY A 1 205 ? 21.115 1.353 -15.816 1.00 92.81 205 GLY A CA 1
ATOM 1602 C C . GLY A 1 205 ? 20.678 2.795 -15.532 1.00 92.81 205 GLY A C 1
ATOM 1603 O O . GLY A 1 205 ? 21.516 3.646 -15.235 1.00 92.81 205 GLY A O 1
ATOM 1604 N N . PHE A 1 206 ? 19.372 3.076 -15.533 1.00 90.62 206 PHE A N 1
ATOM 1605 C CA . PHE A 1 206 ? 18.825 4.399 -15.225 1.00 90.62 206 PHE A CA 1
ATOM 1606 C C . PHE A 1 206 ? 19.179 4.854 -13.803 1.00 90.62 206 PHE A C 1
ATOM 1608 O O . PHE A 1 206 ? 19.692 5.959 -13.610 1.00 90.62 206 PHE A O 1
ATOM 1615 N N . ILE A 1 207 ? 18.956 3.997 -12.805 1.00 92.00 207 ILE A N 1
ATOM 1616 C CA . ILE A 1 207 ? 19.311 4.287 -11.415 1.00 92.00 207 ILE A CA 1
ATOM 1617 C C . ILE A 1 207 ? 20.820 4.509 -11.278 1.00 92.00 207 ILE A C 1
ATOM 1619 O O . ILE A 1 207 ? 21.231 5.494 -10.680 1.00 92.00 207 ILE A O 1
ATOM 1623 N N . GLU A 1 208 ? 21.657 3.644 -11.848 1.00 91.38 208 GLU A N 1
ATOM 1624 C CA . GLU A 1 208 ? 23.119 3.765 -11.749 1.00 91.38 208 GLU A CA 1
ATOM 1625 C C . GLU A 1 208 ? 23.654 5.031 -12.405 1.00 91.38 208 GLU A C 1
ATOM 1627 O O . GLU A 1 208 ? 24.572 5.682 -11.894 1.00 91.38 208 GLU A O 1
ATOM 1632 N N . LYS A 1 209 ? 23.054 5.406 -13.531 1.00 85.31 209 LYS A N 1
ATOM 1633 C CA . LYS A 1 209 ? 23.430 6.594 -14.279 1.00 85.31 209 LYS A CA 1
ATOM 1634 C C . LYS A 1 209 ? 23.071 7.863 -13.516 1.00 85.31 209 LYS A C 1
ATOM 1636 O O . LYS A 1 209 ? 23.933 8.732 -13.369 1.00 85.31 209 LYS A O 1
ATOM 1641 N N . TYR A 1 210 ? 21.851 7.956 -12.990 1.00 82.31 210 TYR A N 1
ATOM 1642 C CA . TYR A 1 210 ? 21.290 9.224 -12.512 1.00 82.31 210 TYR A CA 1
ATOM 1643 C C . TYR A 1 210 ? 21.160 9.360 -11.000 1.00 82.31 210 TYR A C 1
ATOM 1645 O O . TYR A 1 210 ? 20.964 10.476 -10.521 1.00 82.31 210 TYR A O 1
ATOM 1653 N N . PHE A 1 211 ? 21.289 8.272 -10.248 1.00 88.25 211 PHE A N 1
ATOM 1654 C CA . PHE A 1 211 ? 21.164 8.278 -8.800 1.00 88.25 211 PHE A CA 1
ATOM 1655 C C . PHE A 1 211 ? 22.441 7.780 -8.132 1.00 88.25 211 PHE A C 1
ATOM 1657 O O . PHE A 1 211 ? 23.170 6.942 -8.661 1.00 88.25 211 PHE A O 1
ATOM 1664 N N . GLU A 1 212 ? 22.706 8.299 -6.947 1.00 90.19 212 GLU A N 1
ATOM 1665 C CA . GLU A 1 212 ? 23.784 7.867 -6.071 1.00 90.19 212 GLU A CA 1
ATOM 1666 C C . GLU A 1 212 ? 23.218 7.480 -4.712 1.00 90.19 212 GLU A C 1
ATOM 1668 O O . GLU A 1 212 ? 22.223 8.043 -4.255 1.00 90.19 212 GLU A O 1
ATOM 1673 N N . LEU A 1 213 ? 23.820 6.467 -4.098 1.00 94.62 213 LEU A N 1
ATOM 1674 C CA . LEU A 1 213 ? 23.431 6.014 -2.774 1.00 94.62 213 LEU A CA 1
ATOM 1675 C C . LEU A 1 213 ? 23.988 6.986 -1.735 1.00 94.62 213 LEU A C 1
ATOM 1677 O O . LEU A 1 213 ? 25.202 7.164 -1.664 1.00 94.62 213 LEU A O 1
ATOM 1681 N N . ASP A 1 214 ? 23.112 7.585 -0.934 1.00 92.00 214 ASP A N 1
ATOM 1682 C CA . ASP A 1 214 ? 23.533 8.423 0.185 1.00 92.00 214 ASP A CA 1
ATOM 1683 C C . ASP A 1 214 ? 23.890 7.592 1.433 1.00 92.00 214 ASP A C 1
ATOM 1685 O O . ASP A 1 214 ? 23.642 6.386 1.515 1.00 92.00 214 ASP A O 1
ATOM 1689 N N . GLU A 1 215 ? 24.443 8.261 2.443 1.00 91.94 215 GLU A N 1
ATOM 1690 C CA . GLU A 1 215 ? 24.797 7.677 3.746 1.00 91.94 215 GLU A CA 1
ATOM 1691 C C . GLU A 1 215 ? 23.604 7.104 4.525 1.00 91.94 215 GLU A C 1
ATOM 1693 O O . GLU A 1 215 ? 23.779 6.290 5.432 1.00 91.94 215 GLU A O 1
ATOM 1698 N N . THR A 1 216 ? 22.380 7.507 4.177 1.00 91.81 216 THR A N 1
ATOM 1699 C CA . THR A 1 216 ? 21.166 6.949 4.771 1.00 91.81 216 THR A CA 1
ATOM 1700 C C . THR A 1 216 ? 20.755 5.650 4.089 1.00 91.81 216 THR A C 1
ATOM 1702 O O . THR A 1 216 ? 19.974 4.900 4.650 1.00 91.81 216 THR A O 1
ATOM 1705 N N . GLY A 1 217 ? 21.293 5.319 2.916 1.00 94.44 217 GLY A N 1
ATOM 1706 C CA . GLY A 1 217 ? 20.871 4.156 2.144 1.00 94.44 217 GLY A CA 1
ATOM 1707 C C . GLY A 1 217 ? 19.725 4.454 1.170 1.00 94.44 217 GLY A C 1
ATOM 1708 O O . GLY A 1 217 ? 19.051 3.528 0.712 1.00 94.44 217 GLY A O 1
ATOM 1709 N N . VAL A 1 218 ? 19.496 5.730 0.841 1.00 95.50 218 VAL A N 1
ATOM 1710 C CA . VAL A 1 218 ? 18.523 6.175 -0.163 1.00 95.50 218 VAL A CA 1
ATOM 1711 C C . VAL A 1 218 ? 19.260 6.614 -1.426 1.00 95.50 218 VAL A C 1
ATOM 1713 O O . VAL A 1 218 ? 20.180 7.424 -1.380 1.00 95.50 218 VAL A O 1
ATOM 1716 N N . TYR A 1 219 ? 18.831 6.103 -2.578 1.00 93.75 219 TYR A N 1
ATOM 1717 C CA . TYR A 1 219 ? 19.303 6.577 -3.876 1.00 93.75 219 TYR A CA 1
ATOM 1718 C C . TYR A 1 219 ? 18.718 7.963 -4.168 1.00 93.75 219 TYR A C 1
ATOM 1720 O O . TYR A 1 219 ? 17.501 8.113 -4.299 1.00 93.75 219 TYR A O 1
ATOM 1728 N N . ARG A 1 220 ? 19.571 8.979 -4.293 1.00 88.06 220 ARG A N 1
ATOM 1729 C CA . ARG A 1 220 ? 19.182 10.355 -4.626 1.00 88.06 220 ARG A CA 1
ATOM 1730 C C . ARG A 1 220 ? 19.721 10.759 -5.977 1.00 88.06 220 ARG A C 1
ATOM 1732 O O . ARG A 1 220 ? 20.741 10.256 -6.426 1.00 88.06 220 ARG A O 1
ATOM 1739 N N . PHE A 1 221 ? 19.012 11.659 -6.637 1.00 81.81 221 PHE A N 1
ATOM 1740 C CA . PHE A 1 221 ? 19.411 12.141 -7.950 1.00 81.81 221 PHE A CA 1
ATOM 1741 C C . PHE A 1 221 ? 20.741 12.910 -7.867 1.00 81.81 221 PHE A C 1
ATOM 1743 O O . PHE A 1 221 ? 20.869 13.821 -7.052 1.00 81.81 221 PHE A O 1
ATOM 1750 N N . LYS A 1 222 ? 21.700 12.588 -8.742 1.00 77.50 222 LYS A N 1
ATOM 1751 C CA . LYS A 1 222 ? 23.046 13.194 -8.753 1.00 77.50 222 LYS A CA 1
ATOM 1752 C C . LYS A 1 222 ? 23.026 14.688 -9.102 1.00 77.50 222 LYS A C 1
ATOM 1754 O O . LYS A 1 222 ? 23.793 15.475 -8.559 1.00 77.50 222 LYS A O 1
ATOM 1759 N N . ALA A 1 223 ? 22.153 15.089 -10.029 1.00 65.00 223 ALA A N 1
ATOM 1760 C CA . ALA A 1 223 ? 22.157 16.421 -10.639 1.00 65.00 223 ALA A CA 1
ATOM 1761 C C . ALA A 1 223 ? 21.077 17.346 -10.046 1.00 65.00 223 ALA A C 1
ATOM 1763 O O . ALA A 1 223 ? 20.074 17.653 -10.695 1.00 65.00 223 ALA A O 1
ATOM 1764 N N . THR A 1 224 ? 21.285 17.790 -8.806 1.00 62.38 224 THR A N 1
ATOM 1765 C CA . THR A 1 224 ? 20.506 18.877 -8.187 1.00 62.38 224 THR A CA 1
ATOM 1766 C C . THR A 1 224 ? 21.265 20.208 -8.292 1.00 62.38 224 THR A C 1
ATOM 1768 O O . THR A 1 224 ? 22.493 20.213 -8.290 1.00 62.38 224 THR A O 1
ATOM 1771 N N . GLU A 1 225 ? 20.570 21.347 -8.357 1.00 57.12 225 GLU A N 1
ATOM 1772 C CA . GLU A 1 225 ? 21.150 22.704 -8.285 1.00 57.12 225 GLU A CA 1
ATOM 1773 C C . GLU A 1 225 ? 22.019 22.877 -7.026 1.00 57.12 225 GLU A C 1
ATOM 1775 O O . GLU A 1 225 ? 23.014 23.593 -7.047 1.00 57.12 225 GLU A O 1
ATOM 1780 N N . LYS A 1 226 ? 21.713 22.143 -5.946 1.00 53.59 226 LYS A N 1
ATOM 1781 C CA . LYS A 1 226 ? 22.517 22.111 -4.711 1.00 53.59 226 LYS A CA 1
ATOM 1782 C C . LYS A 1 226 ? 23.903 21.480 -4.891 1.00 53.59 226 LYS A C 1
ATOM 1784 O O . LYS A 1 226 ? 24.816 21.841 -4.158 1.00 53.59 226 LYS A O 1
ATOM 1789 N N . ASN A 1 227 ? 24.059 20.587 -5.868 1.00 54.12 227 ASN A N 1
ATOM 1790 C CA . ASN A 1 227 ? 25.304 19.875 -6.174 1.00 54.12 227 ASN A CA 1
ATOM 1791 C C . ASN A 1 227 ? 25.980 20.404 -7.450 1.00 54.12 227 ASN A C 1
ATOM 1793 O O . ASN A 1 227 ? 26.875 19.757 -7.995 1.00 54.12 227 ASN A O 1
ATOM 1797 N N . ARG A 1 228 ? 25.548 21.562 -7.966 1.00 55.31 228 ARG A N 1
ATOM 1798 C CA . ARG A 1 228 ? 26.131 22.170 -9.163 1.00 55.31 228 ARG A CA 1
ATOM 1799 C C . ARG A 1 228 ? 27.605 22.519 -8.896 1.00 55.31 228 ARG A C 1
ATOM 1801 O O . ARG A 1 228 ? 27.868 23.359 -8.033 1.00 55.31 228 ARG A O 1
ATOM 1808 N N . PRO A 1 229 ? 28.575 21.940 -9.628 1.00 51.47 229 PRO A N 1
ATOM 1809 C CA . PRO A 1 229 ? 29.969 22.340 -9.490 1.00 51.47 229 PRO A CA 1
ATOM 1810 C C . PRO A 1 229 ? 30.103 23.824 -9.851 1.00 51.47 229 PRO A C 1
ATOM 1812 O O . PRO A 1 229 ? 29.633 24.245 -10.915 1.00 51.47 229 PRO A O 1
ATOM 1815 N N . GLN A 1 230 ? 30.743 24.626 -8.995 1.00 47.78 230 GLN A N 1
ATOM 1816 C CA . GLN A 1 230 ? 31.097 26.002 -9.347 1.00 47.78 230 GLN A CA 1
ATOM 1817 C C . GLN A 1 230 ? 32.107 25.959 -10.504 1.00 47.78 230 GLN A C 1
ATOM 1819 O O . GLN A 1 230 ? 33.259 25.585 -10.315 1.00 47.78 230 GLN A O 1
ATOM 1824 N N . GLY A 1 231 ? 31.656 26.295 -11.716 1.00 53.66 231 GLY A N 1
ATOM 1825 C CA . GLY A 1 231 ? 32.511 26.382 -12.907 1.00 53.66 231 GLY A CA 1
ATOM 1826 C C . GLY A 1 231 ? 32.617 25.120 -13.775 1.00 53.66 231 GLY A C 1
ATOM 1827 O O . GLY A 1 231 ? 33.431 25.107 -14.692 1.00 53.66 231 GLY A O 1
ATOM 1828 N N . GLY A 1 232 ? 31.810 24.079 -13.542 1.00 45.53 232 GLY A N 1
ATOM 1829 C CA . GLY A 1 232 ? 31.772 22.900 -14.420 1.00 45.53 232 GLY A CA 1
ATOM 1830 C C . GLY A 1 232 ? 30.938 23.119 -15.688 1.00 45.53 232 GLY A C 1
ATOM 1831 O O . GLY A 1 232 ? 29.904 23.794 -15.644 1.00 45.53 232 GLY A O 1
ATOM 1832 N N . GLU A 1 233 ? 31.358 22.528 -16.815 1.00 44.31 233 GLU A N 1
ATOM 1833 C CA . GLU A 1 233 ? 30.533 22.438 -18.026 1.00 44.31 233 GLU A CA 1
ATOM 1834 C C . GLU A 1 233 ? 29.136 21.909 -17.680 1.00 44.31 233 GLU A C 1
ATOM 1836 O O . GLU A 1 233 ? 28.975 21.004 -16.856 1.00 44.31 233 GLU A O 1
ATOM 1841 N N . LYS A 1 234 ? 28.104 22.466 -18.328 1.00 47.62 234 LYS A N 1
ATOM 1842 C CA . LYS A 1 234 ? 26.750 21.915 -18.247 1.00 47.62 234 LYS A CA 1
ATOM 1843 C C . LYS A 1 234 ? 26.829 20.459 -18.698 1.00 47.62 234 LYS A C 1
ATOM 1845 O O . LYS A 1 234 ? 26.930 20.209 -19.896 1.00 47.62 234 LYS A O 1
ATOM 1850 N N . ILE A 1 235 ? 26.728 19.508 -17.769 1.00 43.28 235 ILE A N 1
ATOM 1851 C CA . ILE A 1 235 ? 26.392 18.132 -18.127 1.00 43.28 235 ILE A CA 1
ATOM 1852 C C . ILE A 1 235 ? 25.017 18.242 -18.777 1.00 43.28 235 ILE A C 1
ATOM 1854 O O . ILE A 1 235 ? 24.021 18.419 -18.081 1.00 43.28 235 ILE A O 1
ATOM 1858 N N . LYS A 1 236 ? 24.970 18.245 -20.110 1.00 41.66 236 LYS A N 1
ATOM 1859 C CA . LYS A 1 236 ? 23.755 17.987 -20.872 1.00 41.66 236 LYS A CA 1
ATOM 1860 C C . LYS A 1 236 ? 23.611 16.470 -20.868 1.00 41.66 236 LYS A C 1
ATOM 1862 O O . LYS A 1 236 ? 24.314 15.811 -21.635 1.00 41.66 236 LYS A O 1
ATOM 1867 N N . PRO A 1 237 ? 22.790 15.868 -19.990 1.00 44.53 237 PRO A N 1
ATOM 1868 C CA . PRO A 1 237 ? 22.432 14.486 -20.203 1.00 44.53 237 PRO A CA 1
ATOM 1869 C C . PRO A 1 237 ? 21.770 14.400 -21.586 1.00 44.53 237 PRO A C 1
ATOM 1871 O O . PRO A 1 237 ? 21.113 15.353 -22.006 1.00 44.53 237 PRO A O 1
ATOM 1874 N N . PRO A 1 238 ? 21.864 13.261 -22.285 1.00 46.38 238 PRO A N 1
ATOM 1875 C CA . PRO A 1 238 ? 21.109 13.011 -23.517 1.00 46.38 238 PRO A CA 1
ATOM 1876 C C . PRO A 1 238 ? 19.591 12.905 -23.261 1.00 46.38 238 PRO A C 1
ATOM 1878 O O . PRO A 1 238 ? 18.866 12.284 -24.029 1.00 46.38 238 PRO A O 1
ATOM 1881 N N . PHE A 1 239 ? 19.118 13.444 -22.135 1.00 54.84 239 PHE A N 1
ATOM 1882 C CA . PHE A 1 239 ? 17.722 13.504 -21.776 1.00 54.84 239 PHE A CA 1
ATOM 1883 C C . PHE A 1 239 ? 17.015 14.297 -22.873 1.00 54.84 239 PHE A C 1
ATOM 1885 O O . PHE A 1 239 ? 17.421 15.401 -23.230 1.00 54.84 239 PHE A O 1
ATOM 1892 N N . VAL A 1 240 ? 15.951 13.725 -23.415 1.00 47.59 240 VAL A N 1
ATOM 1893 C CA . VAL A 1 240 ? 14.906 14.552 -24.002 1.00 47.59 240 VAL A CA 1
ATOM 1894 C C . VAL A 1 240 ? 14.305 15.260 -22.803 1.00 47.59 240 VAL A C 1
ATOM 1896 O O . VAL A 1 240 ? 13.806 14.528 -21.957 1.00 47.59 240 VAL A O 1
ATOM 1899 N N . ASP A 1 241 ? 14.409 16.591 -22.687 1.00 54.62 241 ASP A N 1
ATOM 1900 C CA . ASP A 1 241 ? 13.730 17.445 -21.689 1.00 54.62 241 ASP A CA 1
ATOM 1901 C C . ASP A 1 241 ? 12.221 17.171 -21.689 1.00 54.62 241 ASP A C 1
ATOM 1903 O O . ASP A 1 241 ? 11.402 17.933 -22.192 1.00 54.62 241 ASP A O 1
ATOM 1907 N N . TYR A 1 242 ? 11.847 16.011 -21.171 1.00 56.12 242 TYR A N 1
ATOM 1908 C CA . TYR A 1 242 ? 10.514 15.473 -21.214 1.00 56.12 242 TYR A CA 1
ATOM 1909 C C . TYR A 1 242 ? 9.984 15.540 -19.800 1.00 56.12 242 TYR A C 1
ATOM 1911 O O . TYR A 1 242 ? 10.020 14.589 -19.018 1.00 56.12 242 TYR A O 1
ATOM 1919 N N . CYS A 1 243 ? 9.544 16.743 -19.465 1.00 62.53 243 CYS A N 1
ATOM 1920 C CA . CYS A 1 243 ? 8.534 16.960 -18.459 1.00 62.53 243 CYS A CA 1
ATOM 1921 C C . CYS A 1 243 ? 7.241 17.237 -19.212 1.00 62.53 243 CYS A C 1
ATOM 1923 O O . CYS A 1 243 ? 7.204 18.151 -20.036 1.00 62.53 243 CYS A O 1
ATOM 1925 N N . GLU A 1 244 ? 6.183 16.474 -18.948 1.00 60.41 244 GLU A N 1
ATOM 1926 C CA . GLU A 1 244 ? 4.879 16.899 -19.436 1.00 60.41 244 GLU A CA 1
ATOM 1927 C C . GLU A 1 244 ? 4.505 18.193 -18.710 1.00 60.41 244 GLU A C 1
ATOM 1929 O O . GLU A 1 244 ? 4.203 18.185 -17.512 1.00 60.41 244 GLU A O 1
ATOM 1934 N N . THR A 1 245 ? 4.543 19.316 -19.434 1.00 56.78 245 THR A N 1
ATOM 1935 C CA . THR A 1 245 ? 4.232 20.647 -18.892 1.00 56.78 245 THR A CA 1
ATOM 1936 C C . THR A 1 245 ? 2.865 20.667 -18.215 1.00 56.78 245 THR A C 1
ATOM 1938 O O . THR A 1 245 ? 2.717 21.299 -17.176 1.00 56.78 245 THR A O 1
ATOM 1941 N N . LYS A 1 246 ? 1.914 19.857 -18.697 1.00 63.03 246 LYS A N 1
ATOM 1942 C CA . LYS A 1 246 ? 0.584 19.665 -18.098 1.00 63.03 246 LYS A CA 1
ATOM 1943 C C . LYS A 1 246 ? 0.620 19.244 -16.625 1.00 63.03 246 LYS A C 1
ATOM 1945 O O . LYS A 1 246 ? -0.199 19.700 -15.834 1.00 63.03 246 LYS A O 1
ATOM 1950 N N . CYS A 1 247 ? 1.558 18.386 -16.214 1.00 63.78 247 CYS A N 1
ATOM 1951 C CA . CYS A 1 247 ? 1.682 18.009 -14.800 1.00 63.78 247 CYS A CA 1
ATOM 1952 C C . CYS A 1 247 ? 2.251 19.153 -13.948 1.00 63.78 247 CYS A C 1
ATOM 1954 O O . CYS A 1 247 ? 1.928 19.263 -12.762 1.00 63.78 247 CYS A O 1
ATOM 1956 N N . MET A 1 248 ? 3.106 19.986 -14.544 1.00 62.03 248 MET A N 1
ATOM 1957 C CA . MET A 1 248 ? 3.716 21.145 -13.894 1.00 62.03 248 MET A CA 1
ATOM 1958 C C . MET A 1 248 ? 2.756 22.332 -13.792 1.00 62.03 248 MET A C 1
ATOM 1960 O O . MET A 1 248 ? 2.792 23.024 -12.784 1.00 62.03 248 MET A O 1
ATOM 1964 N N . GLU A 1 249 ? 1.856 22.514 -14.764 1.00 62.12 249 GLU A N 1
ATOM 1965 C CA . GLU A 1 249 ? 0.771 23.512 -14.745 1.00 62.12 249 GLU A CA 1
ATOM 1966 C C . GLU A 1 249 ? -0.178 23.350 -13.544 1.00 62.12 249 GLU A C 1
ATOM 1968 O O . GLU A 1 249 ? -0.827 24.305 -13.124 1.00 62.12 249 GLU A O 1
ATOM 1973 N N . HIS A 1 250 ? -0.257 22.145 -12.976 1.00 64.44 250 HIS A N 1
ATOM 1974 C CA . HIS A 1 250 ? -1.147 21.801 -11.863 1.00 64.44 250 HIS A CA 1
ATOM 1975 C C . HIS A 1 250 ? -0.408 21.449 -10.572 1.00 64.44 250 HIS A C 1
ATOM 1977 O O . HIS A 1 250 ? -0.959 20.811 -9.674 1.00 64.44 250 HIS A O 1
ATOM 1983 N N . ASP A 1 251 ? 0.857 21.834 -10.477 1.00 62.25 251 ASP A N 1
ATOM 1984 C CA . ASP A 1 251 ? 1.660 21.704 -9.275 1.00 62.25 251 ASP A CA 1
ATOM 1985 C C . ASP A 1 251 ? 1.878 20.263 -8.744 1.00 62.25 251 ASP A C 1
ATOM 1987 O O . ASP A 1 251 ? 2.222 20.034 -7.571 1.00 62.25 251 ASP A O 1
ATOM 1991 N N . PHE A 1 252 ? 1.720 19.248 -9.601 1.00 64.31 252 PHE A N 1
ATOM 1992 C CA . PHE A 1 252 ? 1.793 17.846 -9.175 1.00 64.31 252 PHE A CA 1
ATOM 1993 C C . PHE A 1 252 ? 3.216 17.402 -8.808 1.00 64.31 252 PHE A C 1
ATOM 1995 O O . PHE A 1 252 ? 3.388 16.622 -7.871 1.00 64.31 252 PHE A O 1
ATOM 2002 N N . CYS A 1 253 ? 4.240 17.936 -9.484 1.00 63.91 253 CYS A N 1
ATOM 2003 C CA . CYS A 1 253 ? 5.647 17.533 -9.320 1.00 63.91 253 CYS A CA 1
ATOM 2004 C C . CYS A 1 253 ? 6.578 18.675 -8.843 1.00 63.91 253 CYS A C 1
ATOM 2006 O O . CYS A 1 253 ? 7.801 18.561 -8.938 1.00 63.91 253 CYS A O 1
ATOM 2008 N N . LEU A 1 254 ? 6.029 19.784 -8.321 1.00 53.69 254 LEU A N 1
ATOM 2009 C CA . LEU A 1 254 ? 6.755 21.060 -8.164 1.00 53.69 254 LEU A CA 1
ATOM 2010 C C . LEU A 1 254 ? 8.028 21.059 -7.325 1.00 53.69 254 LEU A C 1
ATOM 2012 O O . LEU A 1 254 ? 8.926 21.844 -7.614 1.00 53.69 254 LEU A O 1
ATOM 2016 N N . LYS A 1 255 ? 8.056 20.326 -6.206 1.00 52.31 255 LYS A N 1
ATOM 2017 C CA . LYS A 1 255 ? 9.007 20.675 -5.139 1.00 52.31 255 LYS A CA 1
ATOM 2018 C C . LYS A 1 255 ? 10.460 20.401 -5.533 1.00 52.31 255 LYS A C 1
ATOM 2020 O O . LYS A 1 255 ? 11.321 21.168 -5.139 1.00 52.31 255 LYS A O 1
ATOM 2025 N N . TYR A 1 256 ? 10.711 19.353 -6.318 1.00 54.66 256 TYR A N 1
ATOM 2026 C CA . TYR A 1 256 ? 12.074 18.934 -6.663 1.00 54.66 256 TYR A CA 1
ATOM 2027 C C . TYR A 1 256 ? 12.414 19.101 -8.141 1.00 54.66 256 TYR A C 1
ATOM 2029 O O . TYR A 1 256 ? 13.579 19.272 -8.464 1.00 54.66 256 TYR A O 1
ATOM 2037 N N . SER A 1 257 ? 11.425 19.144 -9.039 1.00 54.75 257 SER A N 1
ATOM 2038 C CA . SER A 1 257 ? 11.659 19.446 -10.462 1.00 54.75 257 SER A CA 1
ATOM 2039 C C . SER A 1 257 ? 12.372 20.782 -10.686 1.00 54.75 257 SER A C 1
ATOM 2041 O O . SER A 1 257 ? 13.149 20.884 -11.625 1.00 54.75 257 SER A O 1
ATOM 2043 N N . LYS A 1 258 ? 12.158 21.772 -9.808 1.00 53.91 258 LYS A N 1
ATOM 2044 C CA . LYS A 1 258 ? 12.857 23.069 -9.832 1.00 53.91 258 LYS A CA 1
ATOM 2045 C C . LYS A 1 258 ? 14.299 23.000 -9.319 1.00 53.91 258 LYS A C 1
ATOM 2047 O O . LYS A 1 258 ? 15.119 23.809 -9.731 1.00 53.91 258 LYS A O 1
ATOM 2052 N N . ASP A 1 259 ? 14.580 22.052 -8.427 1.00 56.31 259 ASP A N 1
ATOM 2053 C CA . ASP A 1 259 ? 15.899 21.846 -7.825 1.00 56.31 259 ASP A CA 1
ATOM 2054 C C . ASP A 1 259 ? 16.750 20.865 -8.644 1.00 56.31 259 ASP A C 1
ATOM 2056 O O . ASP A 1 259 ? 17.932 20.709 -8.356 1.00 56.31 259 ASP A O 1
ATOM 2060 N N . TYR A 1 260 ? 16.186 20.168 -9.635 1.00 61.47 260 TYR A N 1
ATOM 2061 C CA . TYR A 1 260 ? 16.954 19.332 -10.552 1.00 61.47 260 TYR A CA 1
ATOM 2062 C C . TYR A 1 260 ? 17.489 20.173 -11.703 1.00 61.47 260 TYR A C 1
ATOM 2064 O O . TYR A 1 260 ? 16.751 20.930 -12.326 1.00 61.47 260 TYR A O 1
ATOM 2072 N N . LEU A 1 261 ? 18.767 19.977 -12.036 1.00 59.12 261 LEU A N 1
ATOM 2073 C CA . LEU A 1 261 ? 19.387 20.633 -13.192 1.00 59.12 261 LEU A CA 1
ATOM 2074 C C . LEU A 1 261 ? 18.692 20.246 -14.511 1.00 59.12 261 LEU A C 1
ATOM 2076 O O . LEU A 1 261 ? 18.779 20.995 -15.478 1.00 59.12 261 LEU A O 1
ATOM 2080 N N . HIS A 1 262 ? 18.006 19.093 -14.527 1.00 61.91 262 HIS A N 1
ATOM 2081 C CA . HIS A 1 262 ? 17.237 18.559 -15.654 1.00 61.91 262 HIS A CA 1
ATOM 2082 C C . HIS A 1 262 ? 15.933 17.924 -15.141 1.00 61.91 262 HIS A C 1
ATOM 2084 O O . HIS A 1 262 ? 15.993 17.085 -14.234 1.00 61.91 262 HIS A O 1
ATOM 2090 N N . PRO A 1 263 ? 14.753 18.285 -15.674 1.00 64.38 263 PRO A N 1
ATOM 2091 C CA . PRO A 1 263 ? 13.481 17.812 -15.138 1.00 64.38 263 PRO A CA 1
ATOM 2092 C C . PRO A 1 263 ? 13.216 16.351 -15.525 1.00 64.38 263 PRO A C 1
ATOM 2094 O O . PRO A 1 263 ? 13.255 16.008 -16.696 1.00 64.38 263 PRO A O 1
ATOM 2097 N N . VAL A 1 264 ? 12.868 15.481 -14.569 1.00 72.88 264 VAL A N 1
ATOM 2098 C CA . VAL A 1 264 ? 12.524 14.071 -14.847 1.00 72.88 264 VAL A CA 1
ATOM 2099 C C . VAL A 1 264 ? 11.017 13.837 -14.734 1.00 72.88 264 VAL A C 1
ATOM 2101 O O . VAL A 1 264 ? 10.454 13.935 -13.643 1.00 72.88 264 VAL A O 1
ATOM 2104 N N . CYS A 1 265 ? 10.358 13.448 -15.831 1.00 79.62 265 CYS A N 1
ATOM 2105 C CA . CYS A 1 265 ? 8.986 12.937 -15.778 1.00 79.62 265 CYS A CA 1
ATOM 2106 C C . CYS A 1 265 ? 8.958 11.481 -15.298 1.00 79.62 265 CYS A C 1
ATOM 2108 O O . CYS A 1 265 ? 9.366 10.569 -16.018 1.00 79.62 265 CYS A O 1
ATOM 2110 N N . ILE A 1 266 ? 8.435 11.245 -14.091 1.00 84.06 266 ILE A N 1
ATOM 2111 C CA . ILE A 1 266 ? 8.279 9.880 -13.572 1.00 84.06 266 ILE A CA 1
ATOM 2112 C C . ILE A 1 266 ? 7.327 9.038 -14.423 1.00 84.06 266 ILE A C 1
ATOM 2114 O O . ILE A 1 266 ? 7.606 7.863 -14.620 1.00 84.06 266 ILE A O 1
ATOM 2118 N N . PHE A 1 267 ? 6.241 9.619 -14.947 1.00 85.94 267 PHE A N 1
ATOM 2119 C CA . PHE A 1 267 ? 5.274 8.886 -15.766 1.00 85.94 267 PHE A CA 1
ATOM 2120 C C . PHE A 1 267 ? 5.955 8.318 -17.002 1.00 85.94 267 PHE A C 1
ATOM 2122 O O . PHE A 1 267 ? 5.941 7.109 -17.194 1.00 85.94 267 PHE A O 1
ATOM 2129 N N . HIS A 1 268 ? 6.689 9.159 -17.730 1.00 85.19 268 HIS A N 1
ATOM 2130 C CA . HIS A 1 268 ? 7.488 8.722 -18.865 1.00 85.19 268 HIS A CA 1
ATOM 2131 C C . HIS A 1 268 ? 8.470 7.604 -18.480 1.00 85.19 268 HIS A C 1
ATOM 2133 O O . HIS A 1 268 ? 8.572 6.599 -19.174 1.00 85.19 268 HIS A O 1
ATOM 2139 N N . ARG A 1 269 ? 9.162 7.722 -17.336 1.00 89.06 269 ARG A N 1
ATOM 2140 C CA . ARG A 1 269 ? 10.098 6.685 -16.862 1.00 89.06 269 ARG A CA 1
ATOM 2141 C C . ARG A 1 269 ? 9.417 5.385 -16.433 1.00 89.06 269 ARG A C 1
ATOM 2143 O O . ARG A 1 269 ? 10.071 4.346 -16.462 1.00 89.06 269 ARG A O 1
ATOM 2150 N N . LEU A 1 270 ? 8.146 5.418 -16.045 1.00 93.25 270 LEU A N 1
ATOM 2151 C CA . LEU A 1 270 ? 7.345 4.218 -15.803 1.00 93.25 270 LEU A CA 1
ATOM 2152 C C . LEU A 1 270 ? 6.825 3.624 -17.118 1.00 93.25 270 LEU A C 1
ATOM 2154 O O . LEU A 1 270 ? 6.817 2.408 -17.261 1.00 93.25 270 LEU A O 1
ATOM 2158 N N . GLU A 1 271 ? 6.445 4.445 -18.096 1.00 93.19 271 GLU A N 1
ATOM 2159 C CA . GLU A 1 271 ? 6.010 3.984 -19.421 1.00 93.19 271 GLU A CA 1
ATOM 2160 C C . GLU A 1 271 ? 7.151 3.338 -20.214 1.00 93.19 271 GLU A C 1
ATOM 2162 O O . GLU A 1 271 ? 6.949 2.279 -20.810 1.00 93.19 271 GLU A O 1
ATOM 2167 N N . GLN A 1 272 ? 8.363 3.910 -20.161 1.00 92.56 272 GLN A N 1
ATOM 2168 C CA . GLN A 1 272 ? 9.554 3.324 -20.789 1.00 92.56 272 GLN A CA 1
ATOM 2169 C C . GLN A 1 272 ? 9.770 1.879 -20.340 1.00 92.56 272 GLN A C 1
ATOM 2171 O O . GLN A 1 272 ? 10.067 1.011 -21.157 1.00 92.56 272 GLN A O 1
ATOM 2176 N N . THR A 1 273 ? 9.562 1.592 -19.055 1.00 96.44 273 THR A N 1
ATOM 2177 C CA . THR A 1 273 ? 9.779 0.248 -18.526 1.00 96.44 273 THR A CA 1
ATOM 2178 C C . THR A 1 273 ? 8.542 -0.633 -18.687 1.00 96.44 273 THR A C 1
ATOM 2180 O O . THR A 1 273 ? 8.635 -1.719 -19.258 1.00 96.44 273 THR A O 1
ATOM 2183 N N . ALA A 1 274 ? 7.380 -0.188 -18.206 1.00 96.88 274 ALA A N 1
ATOM 2184 C CA . ALA A 1 274 ? 6.177 -1.007 -18.105 1.00 96.88 274 ALA A CA 1
ATOM 2185 C C . ALA A 1 274 ? 5.428 -1.167 -19.434 1.00 96.88 274 ALA A C 1
ATOM 2187 O O . ALA A 1 274 ? 4.758 -2.180 -19.597 1.00 96.88 274 ALA A O 1
ATOM 2188 N N . ILE A 1 275 ? 5.538 -0.220 -20.373 1.00 96.19 275 ILE A N 1
ATOM 2189 C CA . ILE A 1 275 ? 4.868 -0.282 -21.684 1.00 96.19 275 ILE A CA 1
ATOM 2190 C C . ILE A 1 275 ? 5.880 -0.603 -22.784 1.00 96.19 275 ILE A C 1
ATOM 2192 O O . ILE A 1 275 ? 5.736 -1.611 -23.471 1.00 96.19 275 ILE A O 1
ATOM 2196 N N . ALA A 1 276 ? 6.925 0.217 -22.931 1.00 96.50 276 ALA A N 1
ATOM 2197 C CA . ALA A 1 276 ? 7.897 0.066 -24.016 1.00 96.50 276 ALA A CA 1
ATOM 2198 C C . ALA A 1 276 ? 8.919 -1.061 -23.776 1.00 96.50 276 ALA A C 1
ATOM 2200 O O . ALA A 1 276 ? 9.586 -1.497 -24.710 1.00 96.50 276 ALA A O 1
ATOM 2201 N N . GLY A 1 277 ? 9.058 -1.544 -22.536 1.00 97.25 277 GLY A N 1
ATOM 2202 C CA . GLY A 1 277 ? 9.971 -2.639 -22.209 1.00 97.25 277 GLY A CA 1
ATOM 2203 C C . GLY A 1 277 ? 11.448 -2.259 -22.123 1.00 97.25 277 GLY A C 1
ATOM 2204 O O . GLY A 1 277 ? 12.286 -3.151 -21.968 1.00 97.25 277 GLY A O 1
ATOM 2205 N N . ASN A 1 278 ? 11.771 -0.967 -22.192 1.00 96.25 278 ASN A N 1
ATOM 2206 C CA . ASN A 1 278 ? 13.109 -0.427 -22.000 1.00 96.25 278 ASN A CA 1
ATOM 2207 C C . ASN A 1 278 ? 13.423 -0.335 -20.500 1.00 96.25 278 ASN A C 1
ATOM 2209 O O . ASN A 1 278 ? 13.368 0.728 -19.879 1.00 96.25 278 ASN A O 1
ATOM 2213 N N . VAL A 1 279 ? 13.700 -1.492 -19.900 1.00 96.56 279 VAL A N 1
ATOM 2214 C CA . VAL A 1 279 ? 13.933 -1.627 -18.457 1.00 96.56 279 VAL A CA 1
ATOM 2215 C C . VAL A 1 279 ? 15.227 -0.978 -17.975 1.00 96.56 279 VAL A C 1
ATOM 2217 O O . VAL A 1 279 ? 15.358 -0.768 -16.774 1.00 96.56 279 VAL A O 1
ATOM 2220 N N . ASP A 1 280 ? 16.142 -0.615 -18.875 1.00 94.50 280 ASP A N 1
ATOM 2221 C CA . ASP A 1 280 ? 17.403 0.045 -18.531 1.00 94.50 280 ASP A CA 1
ATOM 2222 C C . ASP A 1 280 ? 17.315 1.575 -18.528 1.00 94.50 280 ASP A C 1
ATOM 2224 O O . ASP A 1 280 ? 18.169 2.214 -17.918 1.00 94.50 280 ASP A O 1
ATOM 2228 N N . ASP A 1 281 ? 16.280 2.176 -19.129 1.00 89.69 281 ASP A N 1
ATOM 2229 C CA . ASP A 1 281 ? 16.099 3.637 -19.202 1.00 89.69 281 ASP A CA 1
ATOM 2230 C C . ASP A 1 281 ? 14.841 4.136 -18.464 1.00 89.69 281 ASP A C 1
ATOM 2232 O O . ASP A 1 281 ? 14.156 5.079 -18.873 1.00 89.69 281 ASP A O 1
ATOM 2236 N N . GLY A 1 282 ? 14.510 3.525 -17.329 1.00 90.25 282 GLY A N 1
ATOM 2237 C CA . GLY A 1 282 ? 13.424 4.031 -16.496 1.00 90.25 282 GLY A CA 1
ATOM 2238 C C . GLY A 1 282 ? 13.346 3.412 -15.114 1.00 90.25 282 GLY A C 1
ATOM 2239 O O . GLY A 1 282 ? 14.322 2.879 -14.598 1.00 90.25 282 GLY A O 1
ATOM 2240 N N . ILE A 1 283 ? 12.182 3.523 -14.479 1.00 94.50 283 ILE A N 1
ATOM 2241 C CA . ILE A 1 283 ? 11.974 3.052 -13.107 1.00 94.50 283 ILE A CA 1
ATOM 2242 C C . ILE A 1 283 ? 11.174 1.756 -13.153 1.00 94.50 283 ILE A C 1
ATOM 2244 O O . ILE A 1 283 ? 10.070 1.711 -13.693 1.00 94.50 283 ILE A O 1
ATOM 2248 N N . VAL A 1 284 ? 11.718 0.699 -12.555 1.00 97.19 284 VAL A N 1
ATOM 2249 C CA . VAL A 1 284 ? 11.015 -0.574 -12.370 1.00 97.19 284 VAL A CA 1
ATOM 2250 C C . VAL A 1 284 ? 10.650 -0.703 -10.903 1.00 97.19 284 VAL A C 1
ATOM 2252 O O . VAL A 1 284 ? 11.468 -1.115 -10.084 1.00 97.19 284 VAL A O 1
ATOM 2255 N N . PHE A 1 285 ? 9.426 -0.302 -10.552 1.00 97.12 285 PHE A N 1
ATOM 2256 C CA . PHE A 1 285 ? 8.939 -0.455 -9.186 1.00 97.12 285 PHE A CA 1
ATOM 2257 C C . PHE A 1 285 ? 8.890 -1.929 -8.777 1.00 97.12 285 PHE A C 1
ATOM 2259 O O . PHE A 1 285 ? 8.505 -2.800 -9.555 1.00 97.12 285 PHE A O 1
ATOM 2266 N N . THR A 1 286 ? 9.268 -2.204 -7.535 1.00 96.62 286 THR A N 1
ATOM 2267 C CA . THR A 1 286 ? 9.234 -3.547 -6.948 1.00 96.62 286 THR A CA 1
ATOM 2268 C C . THR A 1 286 ? 8.940 -3.447 -5.457 1.00 96.62 286 THR A C 1
ATOM 2270 O O . THR A 1 286 ? 8.834 -2.343 -4.934 1.00 96.62 286 THR A O 1
ATOM 2273 N N . SER A 1 287 ? 8.769 -4.576 -4.777 1.00 95.06 287 SER A N 1
ATOM 2274 C CA . SER A 1 287 ? 8.457 -4.640 -3.348 1.00 95.06 287 SER A CA 1
ATOM 2275 C C . SER A 1 287 ? 9.467 -5.505 -2.596 1.00 95.06 287 SER A C 1
ATOM 2277 O O . SER A 1 287 ? 10.344 -6.128 -3.191 1.00 95.06 287 SER A O 1
ATOM 2279 N N . GLU A 1 288 ? 9.345 -5.567 -1.270 1.00 92.88 288 GLU A N 1
ATOM 2280 C CA . GLU A 1 288 ? 10.184 -6.438 -0.432 1.00 92.88 288 GLU A CA 1
ATOM 2281 C C . GLU A 1 288 ? 10.086 -7.919 -0.810 1.00 92.88 288 GLU A C 1
ATOM 2283 O O . GLU A 1 288 ? 11.058 -8.665 -0.705 1.00 92.88 288 GLU A O 1
ATOM 2288 N N . ASN A 1 289 ? 8.921 -8.331 -1.313 1.00 88.00 289 ASN A N 1
ATOM 2289 C CA . ASN A 1 289 ? 8.624 -9.717 -1.654 1.00 88.00 289 ASN A CA 1
ATOM 2290 C C . ASN A 1 289 ? 9.129 -10.128 -3.042 1.00 88.00 289 ASN A C 1
ATOM 2292 O O . ASN A 1 289 ? 8.723 -11.181 -3.534 1.00 88.00 289 ASN A O 1
ATOM 2296 N N . LEU A 1 290 ? 10.028 -9.367 -3.681 1.00 91.25 290 LEU A N 1
ATOM 2297 C CA . LEU A 1 290 ? 10.568 -9.771 -4.984 1.00 91.25 290 LEU A CA 1
ATOM 2298 C C . LEU A 1 290 ? 11.217 -11.167 -4.942 1.00 91.25 290 LEU A C 1
ATOM 2300 O O . LEU A 1 290 ? 10.991 -11.992 -5.819 1.00 91.25 290 LEU A O 1
ATOM 2304 N N . ASN A 1 291 ? 11.946 -11.496 -3.873 1.00 90.31 291 ASN A N 1
ATOM 2305 C CA . ASN A 1 291 ? 12.576 -12.814 -3.748 1.00 90.31 291 ASN A CA 1
ATOM 2306 C C . ASN A 1 291 ? 11.563 -13.915 -3.448 1.00 90.31 291 ASN A C 1
ATOM 2308 O O . ASN A 1 291 ? 11.795 -15.079 -3.760 1.00 90.31 291 ASN A O 1
ATOM 2312 N N . TYR A 1 292 ? 10.434 -13.548 -2.851 1.00 90.69 292 TYR A N 1
ATOM 2313 C CA . TYR A 1 292 ? 9.343 -14.470 -2.603 1.00 90.69 292 TYR A CA 1
ATOM 2314 C C . TYR A 1 292 ? 8.622 -14.838 -3.907 1.00 90.69 292 TYR A C 1
ATOM 2316 O O . TYR A 1 292 ? 8.431 -16.023 -4.170 1.00 90.69 292 TYR A O 1
ATOM 2324 N N . ILE A 1 293 ? 8.314 -13.870 -4.783 1.00 91.31 293 ILE A N 1
ATOM 2325 C CA . ILE A 1 293 ? 7.643 -14.181 -6.059 1.00 91.31 293 ILE A CA 1
ATOM 2326 C C . ILE A 1 293 ? 8.489 -15.097 -6.957 1.00 91.31 293 ILE A C 1
ATOM 2328 O O . ILE A 1 293 ? 7.925 -15.917 -7.674 1.00 91.31 293 ILE A O 1
ATOM 2332 N N . LYS A 1 294 ? 9.826 -15.038 -6.864 1.00 90.25 294 LYS A N 1
ATOM 2333 C CA . LYS A 1 294 ? 10.731 -15.964 -7.569 1.00 90.25 294 LYS A CA 1
ATOM 2334 C C . LYS A 1 294 ? 10.555 -17.423 -7.144 1.00 90.25 294 LYS A C 1
ATOM 2336 O O . LYS A 1 294 ? 10.866 -18.315 -7.922 1.00 90.25 294 LYS A O 1
ATOM 2341 N N . LYS A 1 295 ? 10.098 -17.665 -5.910 1.00 91.06 295 LYS A N 1
ATOM 2342 C CA . LYS A 1 295 ? 9.901 -19.011 -5.354 1.00 91.06 295 LYS A CA 1
ATOM 2343 C C . LYS A 1 295 ? 8.552 -19.609 -5.738 1.00 91.06 295 LYS A C 1
ATOM 2345 O O . LYS A 1 295 ? 8.457 -20.819 -5.903 1.00 91.06 295 LYS A O 1
ATOM 2350 N N . VAL A 1 296 ? 7.515 -18.775 -5.840 1.00 91.69 296 VAL A N 1
ATOM 2351 C CA . VAL A 1 296 ? 6.118 -19.237 -5.956 1.00 91.69 296 VAL A CA 1
ATOM 2352 C C . VAL A 1 296 ? 5.480 -18.967 -7.316 1.00 91.69 296 VAL A C 1
ATOM 2354 O O . VAL A 1 296 ? 4.356 -19.397 -7.562 1.00 91.69 296 VAL A O 1
ATOM 2357 N N . ALA A 1 297 ? 6.162 -18.244 -8.202 1.00 94.38 297 ALA A N 1
ATOM 2358 C CA . ALA A 1 297 ? 5.629 -17.869 -9.500 1.00 94.38 297 ALA A CA 1
ATOM 2359 C C . ALA A 1 297 ? 6.671 -18.002 -10.614 1.00 94.38 297 ALA A C 1
ATOM 2361 O O . ALA A 1 297 ? 7.850 -18.267 -10.396 1.00 94.38 297 ALA A O 1
ATOM 2362 N N . ARG A 1 298 ? 6.201 -17.786 -11.841 1.00 95.12 298 ARG A N 1
ATOM 2363 C CA . ARG A 1 298 ? 7.001 -17.664 -13.061 1.00 95.12 298 ARG A CA 1
ATOM 2364 C C . ARG A 1 298 ? 6.506 -16.463 -13.857 1.00 95.12 298 ARG A C 1
ATOM 2366 O O . ARG A 1 298 ? 5.365 -16.029 -13.677 1.00 95.12 298 ARG A O 1
ATOM 2373 N N . VAL A 1 299 ? 7.334 -15.946 -14.760 1.00 93.50 299 VAL A N 1
ATOM 2374 C CA . VAL A 1 299 ? 6.911 -14.898 -15.702 1.00 93.50 299 VAL A CA 1
ATOM 2375 C C . VAL A 1 299 ? 5.660 -15.373 -16.450 1.00 93.50 299 VAL A C 1
ATOM 2377 O O . VAL A 1 299 ? 5.603 -16.517 -16.911 1.00 93.50 299 VAL A O 1
ATOM 2380 N N . ASN A 1 300 ? 4.649 -14.505 -16.554 1.00 94.19 300 ASN A N 1
ATOM 2381 C CA . ASN A 1 300 ? 3.367 -14.812 -17.192 1.00 94.19 300 ASN A CA 1
ATOM 2382 C C . ASN A 1 300 ? 2.631 -16.017 -16.565 1.00 94.19 300 ASN A C 1
ATOM 2384 O O . ASN A 1 300 ? 1.936 -16.766 -17.259 1.00 94.19 300 ASN A O 1
ATOM 2388 N N . ILE A 1 301 ? 2.766 -16.223 -15.249 1.00 96.50 301 ILE A N 1
ATOM 2389 C CA . ILE A 1 301 ? 1.790 -17.006 -14.474 1.00 96.50 301 ILE A CA 1
ATOM 2390 C C . ILE A 1 301 ? 0.377 -16.448 -14.716 1.00 96.50 301 ILE A C 1
ATOM 2392 O O . ILE A 1 301 ? 0.211 -15.274 -15.045 1.00 96.50 301 ILE A O 1
ATOM 2396 N N . THR A 1 302 ? -0.658 -17.269 -14.615 1.00 98.00 302 THR A N 1
ATOM 2397 C CA . THR A 1 302 ? -2.029 -16.765 -14.732 1.00 98.00 302 THR A CA 1
ATOM 2398 C C . THR A 1 302 ? -2.481 -16.106 -13.434 1.00 98.00 302 THR A C 1
ATOM 2400 O O . THR A 1 302 ? -2.130 -16.549 -12.339 1.00 98.00 302 THR A O 1
ATOM 2403 N N . ALA A 1 303 ? -3.330 -15.084 -13.537 1.00 96.94 303 ALA A N 1
ATOM 2404 C CA . ALA A 1 303 ? -3.984 -14.503 -12.368 1.00 96.94 303 ALA A CA 1
ATOM 2405 C C . ALA A 1 303 ? -4.772 -15.559 -11.575 1.00 96.94 303 ALA A C 1
ATOM 2407 O O . ALA A 1 303 ? -4.818 -15.493 -10.350 1.00 96.94 303 ALA A O 1
ATOM 2408 N N . LYS A 1 304 ? -5.331 -16.572 -12.255 1.00 97.19 304 LYS A N 1
ATOM 2409 C CA . LYS A 1 304 ? -5.986 -17.709 -11.600 1.00 97.19 304 LYS A CA 1
ATOM 2410 C C . LYS A 1 304 ? -5.025 -18.501 -10.708 1.00 97.19 304 LYS A C 1
ATOM 2412 O O . LYS A 1 304 ? -5.345 -18.703 -9.545 1.00 97.19 304 LYS A O 1
ATOM 2417 N N . GLU A 1 305 ? -3.866 -18.915 -11.220 1.00 97.12 305 GLU A N 1
ATOM 2418 C CA . GLU A 1 305 ? -2.857 -19.638 -10.427 1.00 97.12 305 GLU A CA 1
ATOM 2419 C C . GLU A 1 305 ? -2.405 -18.811 -9.212 1.00 97.12 305 GLU A C 1
ATOM 2421 O O . GLU A 1 305 ? -2.271 -19.349 -8.117 1.00 97.12 305 GLU A O 1
ATOM 2426 N N . VAL A 1 306 ? -2.231 -17.495 -9.381 1.00 96.00 306 VAL A N 1
ATOM 2427 C CA . VAL A 1 306 ? -1.901 -16.580 -8.275 1.00 96.00 306 VAL A CA 1
ATOM 2428 C C . VAL A 1 306 ? -3.016 -16.533 -7.232 1.00 96.00 306 VAL A C 1
ATOM 2430 O O . VAL A 1 306 ? -2.738 -16.623 -6.039 1.00 96.00 306 VAL A O 1
ATOM 2433 N N . ILE A 1 307 ? -4.276 -16.419 -7.656 1.00 95.62 307 ILE A N 1
ATOM 2434 C CA . ILE A 1 307 ? -5.429 -16.428 -6.746 1.00 95.62 307 ILE A CA 1
ATOM 2435 C C . ILE A 1 307 ? -5.511 -17.759 -5.999 1.00 95.62 307 ILE A C 1
ATOM 2437 O O . ILE A 1 307 ? -5.704 -17.758 -4.787 1.00 95.62 307 ILE A O 1
ATOM 2441 N N . ASP A 1 308 ? -5.345 -18.882 -6.697 1.00 95.19 308 ASP A N 1
ATOM 2442 C CA . ASP A 1 308 ? -5.374 -20.213 -6.092 1.00 95.19 308 ASP A CA 1
ATOM 2443 C C . ASP A 1 308 ? -4.234 -20.377 -5.072 1.00 95.19 308 ASP A C 1
ATOM 2445 O O . ASP A 1 308 ? -4.446 -20.919 -3.990 1.00 95.19 308 ASP A O 1
ATOM 2449 N N . HIS A 1 309 ? -3.039 -19.856 -5.373 1.00 94.06 309 HIS A N 1
ATOM 2450 C CA . HIS A 1 309 ? -1.907 -19.830 -4.441 1.00 94.06 309 HIS A CA 1
ATOM 2451 C C . HIS A 1 309 ? -2.204 -19.005 -3.186 1.00 94.06 309 HIS A C 1
ATOM 2453 O O . HIS A 1 309 ? -1.970 -19.477 -2.077 1.00 94.06 309 HIS A O 1
ATOM 2459 N N . ILE A 1 310 ? -2.771 -17.805 -3.347 1.00 94.56 310 ILE A N 1
ATOM 2460 C CA . ILE A 1 310 ? -3.161 -16.951 -2.217 1.00 94.56 310 ILE A CA 1
ATOM 2461 C C . ILE A 1 310 ? -4.221 -17.649 -1.358 1.00 94.56 310 ILE A C 1
ATOM 2463 O O . ILE A 1 310 ? -4.069 -17.730 -0.142 1.00 94.56 310 ILE A O 1
ATOM 2467 N N . LYS A 1 311 ? -5.249 -18.233 -1.985 1.00 94.25 311 LYS A N 1
ATOM 2468 C CA . LYS A 1 311 ? -6.331 -18.935 -1.280 1.00 94.25 311 LYS A CA 1
ATOM 2469 C C . LYS A 1 311 ? -5.831 -20.049 -0.365 1.00 94.25 311 LYS A C 1
ATOM 2471 O O . LYS A 1 311 ? -6.369 -20.192 0.729 1.00 94.25 311 LYS A O 1
ATOM 2476 N N . LYS A 1 312 ? -4.796 -20.792 -0.777 1.00 93.00 312 LYS A N 1
ATOM 2477 C CA . LYS A 1 312 ? -4.232 -21.895 0.020 1.00 93.00 312 LYS A CA 1
ATOM 2478 C C . LYS A 1 312 ? -3.768 -21.451 1.403 1.00 93.00 312 LYS A C 1
ATOM 2480 O O . LYS A 1 312 ? -3.991 -22.176 2.365 1.00 93.00 312 LYS A O 1
ATOM 2485 N N . TYR A 1 313 ? -3.129 -20.287 1.513 1.00 91.50 313 TYR A N 1
ATOM 2486 C CA . TYR A 1 313 ? -2.657 -19.797 2.810 1.00 91.50 313 TYR A CA 1
ATOM 2487 C C . TYR A 1 313 ? -3.663 -18.880 3.514 1.00 91.50 313 TYR A C 1
ATOM 2489 O O . TYR A 1 313 ? -3.521 -18.669 4.713 1.00 91.50 313 TYR A O 1
ATOM 2497 N N . THR A 1 314 ? -4.679 -18.351 2.817 1.00 91.50 314 THR A N 1
ATOM 2498 C CA . THR A 1 314 ? -5.719 -17.524 3.455 1.00 91.50 314 THR A CA 1
ATOM 2499 C C . THR A 1 314 ? -6.904 -18.321 3.993 1.00 91.50 314 THR A C 1
ATOM 2501 O O . THR A 1 314 ? -7.501 -17.915 4.983 1.00 91.50 314 THR A O 1
ATOM 2504 N N . TYR A 1 315 ? -7.271 -19.429 3.343 1.00 88.44 315 TYR A N 1
ATOM 2505 C CA . TYR A 1 315 ? -8.446 -20.243 3.688 1.00 88.44 315 TYR A CA 1
ATOM 2506 C C . TYR A 1 315 ? -8.110 -21.716 3.969 1.00 88.44 315 TYR A C 1
ATOM 2508 O O . TYR A 1 315 ? -9.013 -22.506 4.233 1.00 88.44 315 TYR A O 1
ATOM 2516 N N . GLY A 1 316 ? -6.829 -22.089 3.916 1.00 73.00 316 GLY A N 1
ATOM 2517 C CA . GLY A 1 316 ? -6.391 -23.484 3.916 1.00 73.00 316 GLY A CA 1
ATOM 2518 C C . GLY A 1 316 ? -6.427 -24.102 2.514 1.00 73.00 316 GLY A C 1
ATOM 2519 O O . GLY A 1 316 ? -6.908 -23.498 1.552 1.00 73.00 316 GLY A O 1
ATOM 2520 N N . ALA A 1 317 ? -5.877 -25.311 2.373 1.00 55.16 317 ALA A N 1
ATOM 2521 C CA . ALA A 1 317 ? -5.967 -26.056 1.121 1.00 55.16 317 ALA A CA 1
ATOM 2522 C C . ALA A 1 317 ? -7.438 -26.418 0.848 1.00 55.16 317 ALA A C 1
ATOM 2524 O O . ALA A 1 317 ? -8.032 -27.170 1.619 1.00 55.16 317 ALA A O 1
ATOM 2525 N N . CYS A 1 318 ? -8.019 -25.845 -0.213 1.00 43.16 318 CYS A N 1
ATOM 2526 C CA . CYS A 1 318 ? -9.278 -26.324 -0.788 1.00 43.16 318 CYS A CA 1
ATOM 2527 C C . CYS A 1 318 ? -9.092 -27.698 -1.434 1.00 43.16 318 CYS A C 1
ATOM 2529 O O . CYS A 1 318 ? -8.025 -27.902 -2.063 1.00 43.16 318 CYS A O 1
#